Protein AF-A0AAN6RNM9-F1 (afdb_monomer)

pLDDT: mean 74.87, std 22.92, range [23.98, 98.69]

Secondary structure (DSSP, 8-state):
--TT--TTS----SBTT--EEEEESPPP-TTHHHHB-TTT--EEEEES-TTHHHHHHHHHHTT-----SEEEEE---TTSTTTTSHHHHHHHHHHT-----EEEEEEESS--HHHHHHHHGGGTTT--EEEEEEEEE---TT-TTS---EEE-TBTT--HHHHHHHHH-GGGSGGGG---SEEEE-B-HHHHHHHHGGGTT-S---EEEE------SSTT---SSBPPPTT----PPP----PPPP-----------------TT----------PPPPBPHHHHHHHHHHHSTTS-TT--EEEES--SSS--TT-EEEEBPPTTS-S-SBPPP--S-S--HHHHHTHHHHT-S--TTTTTTS--

Mean predicted aligned error: 12.42 Å

Sequence (365 aa):
RLFGLTAQSPQPIIFPAISTLSLTGVPLTAAMAHALGFNTLWSLRIRECPGWREFLTRVAEAGLPVRLKTFEICDRDGQDPDSGLGHTVIGDFLGAFEGLEELFISHHGPEHVLELWRRVAHHRATLKNFVYHRRAVSVKQGAFSSPLYPHDVPDLGVLSEDVCRMEEDPMKNPLATLDLNFMGLCCVPQRLKPILLPFASKTSLKVLHIRQSRSRLGAFNVPWALFARSGLRLASPQSGSGNPIEWAAEEADGLDSASNIADPNNADDPSPEKSEKPKLRPEFRQFAEWVFGPHGVHSLQLLVCGNYTNNDSLYQVVLERSTAGEGNGLFRDPIILFPQSKAVEAYRDLLGVCRVEGELAGYQR

Foldseek 3Di:
DPPPDDPPDLDAQQCQQAAEDADEQAADALSVLSNHQQVRHAYDAAACYHHVLSNLQSNLVVLHAHNYQYYHYFHDDPVPPPQACPLVSLLSSLQSYEQHAYYHDEGEDLYDVQSSLLSVLRHQVHHAADADWYWYFDDDPPCPDDPGWIFTDQQSNDDPVLLVVLVVPVVSRSCLSHLYQYYEYCHQLLSCCSNQQSLLPPQRHAEYENEGDDTPDDPPRQQSWFHDPPPPPPPDDDDDDDDDDDDDPPDDDDDDDPDDPDDPDDPDDPDPPPPPDTDTDPSNVVSVCCQLDNSHRVNYAKYWYYQLLDQDLVSIWIWGADDPPDDPDRTDDTPSDDCPDPVSVVCSVSSNGNRHPDPPVPPPD

Radius of gyration: 23.46 Å; Cα contacts (8 Å, |Δi|>4): 608; chains: 1; bounding box: 48×53×82 Å

Organism: NCBI:txid2831512

Nearest PDB structures (foldseek):
  4kxf-assembly4_F  TM=5.222E-01  e=3.236E-02  Mus musculus
  4kxf-assembly5_H  TM=5.075E-01  e=1.224E-01  Mus musculus

Solve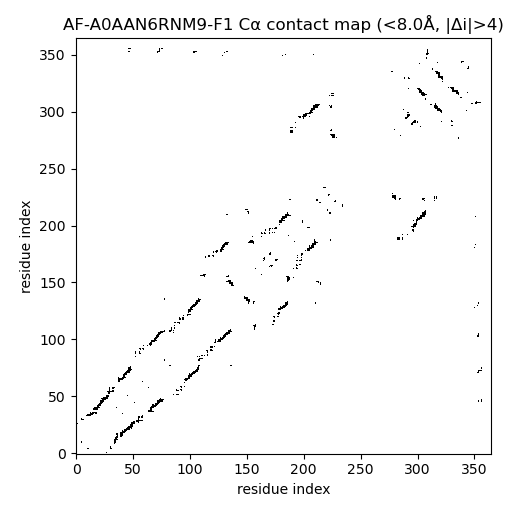nt-accessible surface area (backbone atoms only — not comparable to full-atom values): 21321 Å² total; per-residue (Å²): 120,79,93,76,74,61,93,86,59,92,58,69,55,74,38,65,80,42,36,72,49,78,46,66,66,46,78,43,43,47,64,55,40,54,33,46,29,42,68,45,22,30,30,43,32,43,29,48,32,52,46,48,60,56,19,42,45,43,43,42,73,62,72,60,62,52,48,38,31,32,42,36,40,28,56,77,67,70,79,48,92,70,36,76,50,56,60,56,41,52,26,50,39,48,61,62,48,60,60,32,30,34,41,36,42,23,38,44,62,89,52,67,44,64,61,38,36,46,30,57,38,71,24,31,91,45,31,28,35,42,33,48,37,40,31,40,66,65,79,62,86,90,54,97,79,64,84,69,59,63,40,71,30,52,57,52,57,61,52,70,71,56,46,53,48,15,60,79,36,36,78,71,34,44,63,42,70,42,56,31,36,34,41,33,36,26,43,41,52,87,68,42,58,44,78,46,49,44,43,33,86,36,75,44,41,30,35,41,32,36,40,40,76,84,62,84,81,71,99,80,75,70,61,74,52,38,54,80,64,94,80,71,76,70,80,73,79,79,89,75,95,71,84,84,81,87,74,87,73,81,75,82,83,84,76,84,85,76,84,77,80,79,72,95,80,76,94,70,80,91,70,79,77,79,78,76,76,82,49,66,29,69,59,32,47,53,38,51,53,42,40,55,31,97,84,15,29,72,36,40,44,36,44,35,36,31,47,53,62,51,94,57,67,80,74,40,42,40,35,40,52,44,61,98,92,59,75,100,46,60,43,47,77,67,55,70,72,64,87,76,45,70,69,52,56,78,41,42,72,73,55,27,52,76,63,72,93,59,88,63,69,81,78,73,127

Structure (mmCIF, N/CA/C/O backbone):
data_AF-A0AAN6RNM9-F1
#
_entry.id   AF-A0AAN6RNM9-F1
#
loop_
_atom_site.group_PDB
_atom_site.id
_atom_site.type_symbol
_atom_site.label_atom_id
_atom_site.label_alt_id
_atom_site.label_comp_id
_atom_site.label_asym_id
_atom_site.label_entity_id
_atom_site.label_seq_id
_atom_site.pdbx_PDB_ins_code
_atom_site.Cartn_x
_atom_site.Cartn_y
_atom_site.Cartn_z
_atom_site.occupancy
_atom_site.B_iso_or_equiv
_atom_site.auth_seq_id
_atom_site.auth_comp_id
_atom_site.auth_asym_id
_atom_site.auth_atom_id
_atom_site.pdbx_PDB_model_num
ATOM 1 N N . ARG A 1 1 ? -16.852 21.630 17.795 1.00 46.03 1 ARG A N 1
ATOM 2 C CA . ARG A 1 1 ? -16.808 20.372 18.580 1.00 46.03 1 ARG A CA 1
ATOM 3 C C . ARG A 1 1 ? -17.489 19.297 17.752 1.00 46.03 1 ARG A C 1
ATOM 5 O O . ARG A 1 1 ? -18.703 19.356 17.617 1.00 46.03 1 ARG A O 1
ATOM 12 N N . LEU A 1 2 ? -16.733 18.386 17.144 1.00 45.16 2 LEU A N 1
ATOM 13 C CA . LEU A 1 2 ? -17.331 17.232 16.473 1.00 45.16 2 LEU A CA 1
ATOM 14 C C . LEU A 1 2 ? -17.818 16.245 17.548 1.00 45.16 2 LEU A C 1
ATOM 16 O O . LEU A 1 2 ? -17.132 16.055 18.548 1.00 45.16 2 LEU A O 1
ATOM 20 N N . PHE A 1 3 ? -19.020 15.692 17.391 1.00 55.50 3 PHE A N 1
ATOM 21 C CA . PHE A 1 3 ? -19.664 14.749 18.329 1.00 55.50 3 PHE A CA 1
ATOM 22 C C . PHE A 1 3 ? -19.897 15.220 19.781 1.00 55.50 3 PHE A C 1
ATOM 24 O O . PHE A 1 3 ? -20.319 14.425 20.611 1.00 55.50 3 PHE A O 1
ATOM 31 N N . GLY A 1 4 ? -19.662 16.493 20.122 1.00 52.69 4 GLY A N 1
ATOM 32 C CA . GLY A 1 4 ? -19.967 17.027 21.462 1.00 52.69 4 GLY A CA 1
ATOM 33 C C . GLY A 1 4 ? -19.103 16.480 22.613 1.00 52.69 4 GLY A C 1
ATOM 34 O O . GLY A 1 4 ? -19.403 16.757 23.771 1.00 52.69 4 GLY A O 1
ATOM 35 N N . LEU A 1 5 ? -18.026 15.751 22.313 1.00 58.53 5 LEU A N 1
ATOM 36 C CA . LEU A 1 5 ? -17.156 15.100 23.297 1.00 58.53 5 LEU A CA 1
ATOM 37 C C . LEU A 1 5 ? -16.241 16.109 24.020 1.00 58.53 5 LEU A C 1
ATOM 39 O O . LEU A 1 5 ? -15.653 16.991 23.389 1.00 58.53 5 LEU A O 1
ATOM 43 N N . THR A 1 6 ? -16.100 15.975 25.342 1.00 55.00 6 THR A N 1
ATOM 44 C CA . THR A 1 6 ? -15.130 16.716 26.171 1.00 55.00 6 THR A CA 1
ATOM 45 C C . THR A 1 6 ? -14.185 15.744 26.877 1.00 55.00 6 THR A C 1
ATOM 47 O O . THR A 1 6 ? -14.547 14.604 27.153 1.00 55.00 6 THR A O 1
ATOM 50 N N . ALA A 1 7 ? -12.971 16.197 27.201 1.00 53.62 7 ALA A N 1
ATOM 51 C CA . ALA A 1 7 ? -11.918 15.382 27.819 1.00 53.62 7 ALA A CA 1
ATOM 52 C C . ALA A 1 7 ? -12.230 14.876 29.249 1.00 53.62 7 ALA A C 1
ATOM 54 O O . ALA A 1 7 ? -11.390 14.219 29.853 1.00 53.62 7 ALA A O 1
ATOM 55 N N . GLN A 1 8 ? -13.402 15.193 29.816 1.00 46.69 8 GLN A N 1
ATOM 56 C CA . GLN A 1 8 ? -13.688 15.047 31.252 1.00 46.69 8 GLN A CA 1
ATOM 57 C C . GLN A 1 8 ? -14.637 13.890 31.622 1.00 46.69 8 GLN A C 1
ATOM 59 O O . GLN A 1 8 ? -15.178 13.881 32.722 1.00 46.69 8 GLN A O 1
ATOM 64 N N . SER A 1 9 ? -14.844 12.888 30.763 1.00 45.53 9 SER A N 1
ATOM 65 C CA . SER A 1 9 ? -15.566 11.663 31.152 1.00 45.53 9 SER A CA 1
ATOM 66 C C . SER A 1 9 ? -15.288 10.513 30.174 1.00 45.53 9 SER A C 1
ATOM 68 O O . SER A 1 9 ? -15.254 10.772 28.967 1.00 45.53 9 SER A O 1
ATOM 70 N N . PRO A 1 10 ? -15.123 9.254 30.636 1.00 49.91 10 PRO A N 1
ATOM 71 C CA . PRO A 1 10 ? -15.241 8.084 29.773 1.00 49.91 10 PRO A CA 1
ATOM 72 C C . PRO A 1 10 ? -16.699 7.985 29.305 1.00 49.91 10 PRO A C 1
ATOM 74 O O . PRO A 1 10 ? -17.560 7.411 29.968 1.00 49.91 10 PRO A O 1
ATOM 77 N N . GLN A 1 11 ? -16.996 8.628 28.179 1.00 57.03 11 GLN A N 1
ATOM 78 C CA . GLN A 1 11 ? -18.304 8.541 27.543 1.00 57.03 11 GLN A CA 1
ATOM 79 C C . GLN A 1 11 ? -18.532 7.094 27.065 1.00 57.03 11 GLN A C 1
ATOM 81 O O . GLN A 1 11 ? -17.584 6.467 26.582 1.00 57.03 11 GLN A O 1
ATOM 86 N N . PRO A 1 12 ? -19.756 6.547 27.182 1.00 65.88 12 PRO A N 1
ATOM 87 C CA . PRO A 1 12 ? -20.084 5.246 26.605 1.00 65.88 12 PRO A CA 1
ATOM 88 C C . PRO A 1 12 ? -19.832 5.263 25.092 1.00 65.88 12 PRO A C 1
ATOM 90 O O . PRO A 1 12 ? -19.944 6.316 24.463 1.00 65.88 12 PRO A O 1
ATOM 93 N N . ILE A 1 13 ? -19.510 4.101 24.508 1.00 63.72 13 ILE A N 1
ATOM 94 C CA . ILE A 1 13 ? -19.358 3.948 23.053 1.00 63.72 13 ILE A CA 1
ATOM 95 C C . ILE A 1 13 ? -20.609 4.528 22.383 1.00 63.72 13 ILE A C 1
ATOM 97 O O . ILE A 1 13 ? -21.703 3.977 22.511 1.00 63.72 13 ILE A O 1
ATOM 101 N N . ILE A 1 14 ? -20.448 5.653 21.687 1.00 70.88 14 ILE A N 1
ATOM 102 C CA . ILE A 1 14 ? -21.567 6.408 21.109 1.00 70.88 14 ILE A CA 1
ATOM 103 C C . ILE A 1 14 ? -22.076 5.700 19.854 1.00 70.88 14 ILE A C 1
ATOM 105 O O . ILE A 1 14 ? -23.271 5.699 19.567 1.00 70.88 14 ILE A O 1
ATOM 109 N N . PHE A 1 15 ? -21.167 5.053 19.125 1.00 74.69 15 PHE A N 1
ATOM 110 C CA . PHE A 1 15 ? -21.468 4.374 17.871 1.00 74.69 15 PHE A CA 1
ATOM 111 C C . PHE A 1 15 ? -21.088 2.888 17.953 1.00 74.69 15 PHE A C 1
ATOM 113 O O . PHE A 1 15 ? -20.104 2.471 17.345 1.00 74.69 15 PHE A O 1
ATOM 120 N N . PRO A 1 16 ? -21.843 2.062 18.700 1.00 72.62 16 PRO A N 1
ATOM 121 C CA . PRO A 1 16 ? -21.463 0.675 18.981 1.00 72.62 16 PRO A CA 1
ATOM 122 C C . PRO A 1 16 ? -21.642 -0.272 17.791 1.00 72.62 16 PRO A C 1
ATOM 124 O O . PRO A 1 16 ? -21.131 -1.381 17.822 1.00 72.62 16 PRO A O 1
ATOM 127 N N . ALA A 1 17 ? -22.382 0.141 16.760 1.00 82.69 17 ALA A N 1
ATOM 128 C CA . ALA A 1 17 ? -22.617 -0.649 15.552 1.00 82.69 17 ALA A CA 1
ATOM 129 C C . ALA A 1 17 ? -21.828 -0.129 14.340 1.00 82.69 17 ALA A C 1
ATOM 131 O O . ALA A 1 17 ? -22.013 -0.628 13.228 1.00 82.69 17 ALA A O 1
ATOM 132 N N . ILE A 1 18 ? -20.979 0.895 14.521 1.00 87.31 18 ILE A N 1
ATOM 133 C CA . ILE A 1 18 ? -20.212 1.433 13.402 1.00 87.31 18 ILE A CA 1
ATOM 134 C C . ILE A 1 18 ? -19.201 0.393 12.935 1.00 87.31 18 ILE A C 1
ATOM 136 O O . ILE A 1 18 ? -18.453 -0.190 13.722 1.00 87.31 18 ILE A O 1
ATOM 140 N N . SER A 1 19 ? -19.231 0.147 11.635 1.00 92.31 19 SER A N 1
ATOM 141 C CA . SER A 1 19 ? -18.458 -0.902 10.990 1.00 92.31 19 SER A CA 1
ATOM 142 C C . SER A 1 19 ? -17.453 -0.279 10.010 1.00 92.31 19 SER A C 1
ATOM 144 O O . SER A 1 19 ? -16.284 -0.659 9.976 1.00 92.31 19 SER A O 1
ATOM 146 N N . THR A 1 20 ? -17.854 0.784 9.315 1.00 94.81 20 THR A N 1
ATOM 147 C CA . THR A 1 20 ? -16.998 1.573 8.426 1.00 94.81 20 THR A CA 1
ATOM 148 C C . THR A 1 20 ? -16.996 3.032 8.858 1.00 94.81 20 THR A C 1
ATOM 150 O O . THR A 1 20 ? -18.055 3.632 9.034 1.00 94.81 20 THR A O 1
ATOM 153 N N . LEU A 1 21 ? -15.808 3.618 8.975 1.00 94.50 21 LEU A N 1
ATOM 154 C CA . LEU A 1 21 ? -15.617 5.033 9.262 1.00 94.50 21 LEU A CA 1
ATOM 155 C C . LEU A 1 21 ? -14.609 5.622 8.275 1.00 94.50 21 LEU A C 1
ATOM 157 O O . LEU A 1 21 ? -13.484 5.141 8.162 1.00 94.50 21 LEU A O 1
ATOM 161 N N . SER A 1 22 ? -15.019 6.670 7.564 1.00 94.50 22 SER A N 1
ATOM 162 C CA . SER A 1 22 ? -14.162 7.429 6.655 1.00 94.50 22 SER A CA 1
ATOM 163 C C . SER A 1 22 ? -14.245 8.900 7.023 1.00 94.50 22 SER A C 1
ATOM 165 O O . SER A 1 22 ? -15.320 9.490 6.964 1.00 94.50 22 SER A O 1
ATOM 167 N N . LEU A 1 23 ? -13.112 9.480 7.399 1.00 93.00 23 LEU A N 1
ATOM 168 C CA . LEU A 1 23 ? -12.992 10.864 7.834 1.00 93.00 23 LEU A CA 1
ATOM 169 C C . LEU A 1 23 ? -12.038 11.608 6.905 1.00 93.00 23 LEU A C 1
ATOM 171 O O . LEU A 1 23 ? -10.996 11.079 6.513 1.00 93.00 23 LEU A O 1
ATOM 175 N N . THR A 1 24 ? -12.408 12.828 6.524 1.00 91.44 24 THR A N 1
ATOM 176 C CA . THR A 1 24 ? -11.593 13.683 5.655 1.00 91.44 24 THR A CA 1
ATOM 177 C C . THR A 1 24 ? -11.638 15.119 6.155 1.00 91.44 24 THR A C 1
ATOM 179 O O . THR A 1 24 ? -12.727 15.658 6.335 1.00 91.44 24 THR A O 1
ATOM 182 N N . GLY A 1 25 ? -10.480 15.717 6.456 1.00 88.06 25 GLY A N 1
ATOM 183 C CA . GLY A 1 25 ? -10.405 17.094 6.970 1.00 88.06 25 GLY A CA 1
ATOM 184 C C . GLY A 1 25 ? -10.958 17.284 8.389 1.00 88.06 25 GLY A C 1
ATOM 185 O O . GLY A 1 25 ? -11.181 18.412 8.825 1.00 88.06 25 GLY A O 1
ATOM 186 N N . VAL A 1 26 ? -11.242 16.196 9.110 1.00 89.31 26 VAL A N 1
ATOM 187 C CA . VAL A 1 26 ? -11.922 16.236 10.408 1.00 89.31 26 VAL A CA 1
ATOM 188 C C . VAL A 1 26 ? -10.895 16.293 11.540 1.00 89.31 26 VAL A C 1
ATOM 190 O O . VAL A 1 26 ? -10.099 15.365 11.656 1.00 89.31 26 VAL A O 1
ATOM 193 N N . PRO A 1 27 ? -10.928 17.304 12.428 1.00 88.88 27 PRO A N 1
ATOM 194 C CA . PRO A 1 27 ? -10.075 17.312 13.610 1.00 88.88 27 PRO A CA 1
ATOM 195 C C . PRO A 1 27 ? -10.409 16.157 14.552 1.00 88.88 27 PRO A C 1
ATOM 197 O O . PRO A 1 27 ? -11.530 16.053 15.062 1.00 88.88 27 PRO A O 1
ATOM 200 N N . LEU A 1 28 ? -9.419 15.303 14.779 1.00 89.62 28 LEU A N 1
ATOM 201 C CA . LEU A 1 28 ? -9.462 14.176 15.692 1.00 89.62 28 LEU A CA 1
ATOM 202 C C . LEU A 1 28 ? -8.920 14.580 17.062 1.00 89.62 28 LEU A C 1
ATOM 204 O O . LEU A 1 28 ? -8.114 15.495 17.205 1.00 89.62 28 LEU A O 1
ATOM 208 N N . THR A 1 29 ? -9.397 13.896 18.096 1.00 87.81 29 THR A N 1
ATOM 209 C CA . THR A 1 29 ? -8.905 14.064 19.466 1.00 87.81 29 THR A CA 1
ATOM 210 C C . THR A 1 29 ? -8.806 12.702 20.135 1.00 87.81 29 THR A C 1
ATOM 212 O O . THR A 1 29 ? -9.575 11.796 19.809 1.00 87.81 29 THR A O 1
ATOM 215 N N . ALA A 1 30 ? -7.937 12.569 21.136 1.00 86.25 30 ALA A N 1
ATOM 216 C CA . ALA A 1 30 ? -7.814 11.342 21.925 1.00 86.25 30 ALA A CA 1
ATOM 217 C C . ALA A 1 30 ? -9.153 10.885 22.549 1.00 86.25 30 ALA A C 1
ATOM 219 O O . ALA A 1 30 ? -9.408 9.690 22.671 1.00 86.25 30 ALA A O 1
ATOM 220 N N . ALA A 1 31 ? -10.053 11.815 22.896 1.00 82.62 31 ALA A N 1
ATOM 221 C CA . ALA A 1 31 ? -11.369 11.486 23.454 1.00 82.62 31 ALA A CA 1
ATOM 222 C C . ALA A 1 31 ? -12.262 10.706 22.469 1.00 82.62 31 ALA A C 1
ATOM 224 O O . ALA A 1 31 ? -13.076 9.886 22.891 1.00 82.62 31 ALA A O 1
ATOM 225 N N . MET A 1 32 ? -12.092 10.916 21.158 1.00 85.69 32 MET A N 1
ATOM 226 C CA . MET A 1 32 ? -12.859 10.206 20.129 1.00 85.69 32 MET A CA 1
ATOM 227 C C . MET A 1 32 ? -12.509 8.716 20.054 1.00 85.69 32 MET A C 1
ATOM 229 O O . MET A 1 32 ? -13.343 7.939 19.598 1.00 85.69 32 MET A O 1
ATOM 233 N N . ALA A 1 33 ? -11.332 8.302 20.540 1.00 83.88 33 ALA A N 1
ATOM 234 C CA . ALA A 1 33 ? -10.924 6.896 20.570 1.00 83.88 33 ALA A CA 1
ATOM 235 C C . ALA A 1 33 ? -11.908 6.017 21.365 1.00 83.88 33 ALA A C 1
ATOM 237 O O . ALA A 1 33 ? -12.202 4.901 20.953 1.00 83.88 33 ALA A O 1
ATOM 238 N N . HIS A 1 34 ? -12.470 6.544 22.461 1.00 78.75 34 HIS A N 1
ATOM 239 C CA . HIS A 1 34 ? -13.420 5.820 23.324 1.00 78.75 34 HIS A CA 1
ATOM 240 C C . HIS A 1 34 ? -14.862 5.863 22.820 1.00 78.75 34 HIS A C 1
ATOM 242 O O . HIS A 1 34 ? -15.684 5.037 23.205 1.00 78.75 34 HIS A O 1
ATOM 248 N N . ALA A 1 35 ? -15.183 6.820 21.949 1.00 79.12 35 ALA A N 1
ATOM 249 C CA . ALA A 1 35 ? -16.524 6.953 21.389 1.00 79.12 35 ALA A CA 1
ATOM 250 C C . ALA A 1 35 ? -16.808 5.927 20.276 1.00 79.12 35 ALA A C 1
ATOM 252 O O . ALA A 1 35 ? -17.972 5.714 19.923 1.00 79.12 35 ALA A O 1
ATOM 253 N N . LEU A 1 36 ? -15.759 5.310 19.724 1.00 82.62 36 LEU A N 1
ATOM 254 C CA . LEU A 1 36 ? -15.824 4.375 18.605 1.00 82.62 36 LEU A CA 1
ATOM 255 C C . LEU A 1 36 ? -15.641 2.930 19.080 1.00 82.62 36 LEU A C 1
ATOM 257 O O . LEU A 1 36 ? -14.710 2.613 19.818 1.00 82.62 36 LEU A O 1
ATOM 261 N N . GLY A 1 37 ? -16.506 2.031 18.610 1.00 83.44 37 GLY A N 1
ATOM 262 C CA . GLY A 1 37 ? -16.368 0.596 18.853 1.00 83.44 37 GLY A CA 1
ATOM 263 C C . GLY A 1 37 ? -15.323 -0.039 17.935 1.00 83.44 37 GLY A C 1
ATOM 264 O O . GLY A 1 37 ? -15.661 -0.522 16.859 1.00 83.44 37 GLY A O 1
ATOM 265 N N . PHE A 1 38 ? -14.052 -0.090 18.345 1.00 87.81 38 PHE A N 1
ATOM 266 C CA . PHE A 1 38 ? -12.988 -0.767 17.573 1.00 87.81 38 PHE A CA 1
ATOM 267 C C . PHE A 1 38 ? -13.168 -2.291 17.461 1.00 87.81 38 PHE A C 1
ATOM 269 O O . PHE A 1 38 ? -12.583 -2.933 16.589 1.00 87.81 38 PHE A O 1
ATOM 276 N N . ASN A 1 39 ? -14.037 -2.855 18.298 1.00 87.75 39 ASN A N 1
ATOM 277 C CA . ASN A 1 39 ? -14.462 -4.247 18.247 1.00 87.75 39 ASN A CA 1
ATOM 278 C C . ASN A 1 39 ? -15.494 -4.528 17.139 1.00 87.75 39 ASN A C 1
ATOM 280 O O . ASN A 1 39 ? -15.688 -5.691 16.785 1.00 87.75 39 ASN A O 1
ATOM 284 N N . THR A 1 40 ? -16.165 -3.503 16.608 1.00 89.94 40 THR A N 1
ATOM 285 C CA . THR A 1 40 ? -17.122 -3.618 15.491 1.00 89.94 40 THR A CA 1
ATOM 286 C C . THR A 1 40 ? -16.626 -2.951 14.215 1.00 89.94 40 THR A C 1
ATOM 288 O O . THR A 1 40 ? -17.058 -3.320 13.122 1.00 89.94 40 THR A O 1
ATOM 291 N N . LEU A 1 41 ? -15.708 -1.993 14.343 1.00 93.56 41 LEU A N 1
ATOM 292 C CA . LEU A 1 41 ? -15.108 -1.280 13.228 1.00 93.56 41 LEU A CA 1
ATOM 293 C C . LEU A 1 41 ? -14.169 -2.210 12.443 1.00 93.56 41 LEU A C 1
ATOM 295 O O . LEU A 1 41 ? -13.151 -2.664 12.960 1.00 93.56 41 LEU A O 1
ATOM 299 N N . TRP A 1 42 ? -14.507 -2.470 11.180 1.00 95.62 42 TRP A N 1
ATOM 300 C CA . TRP A 1 42 ? -13.707 -3.269 10.246 1.00 95.62 42 TRP A CA 1
ATOM 301 C C . TRP A 1 42 ? -12.985 -2.405 9.206 1.00 95.62 42 TRP A C 1
ATOM 303 O O . TRP A 1 42 ? -11.997 -2.854 8.637 1.00 95.62 42 TRP A O 1
ATOM 313 N N . SER A 1 43 ? -13.420 -1.165 8.968 1.00 97.38 43 SER A N 1
ATOM 314 C CA . SER A 1 43 ? -12.741 -0.248 8.047 1.00 97.38 43 SER A CA 1
ATOM 315 C C . SER A 1 43 ? -12.601 1.139 8.660 1.00 97.38 43 SER A C 1
ATOM 317 O O . SER A 1 43 ? -13.604 1.782 8.970 1.00 97.38 43 SER A O 1
ATOM 319 N N . LEU A 1 44 ? -11.367 1.634 8.742 1.00 96.56 44 LEU A N 1
ATOM 320 C CA . LEU A 1 44 ? -11.038 2.979 9.205 1.00 96.56 44 LEU A CA 1
ATOM 321 C C . LEU A 1 44 ? -10.211 3.707 8.148 1.00 96.56 44 LEU A C 1
ATOM 323 O O . LEU A 1 44 ? -9.146 3.241 7.755 1.00 96.56 44 LEU A O 1
ATOM 327 N N . ARG A 1 45 ? -10.690 4.867 7.703 1.00 95.88 45 ARG A N 1
ATOM 328 C CA . ARG A 1 45 ? -9.980 5.730 6.759 1.00 95.88 45 ARG A CA 1
ATOM 329 C C . ARG A 1 45 ? -9.860 7.129 7.339 1.00 95.88 45 ARG A C 1
ATOM 331 O O . ARG A 1 45 ? -10.873 7.749 7.661 1.00 95.88 45 ARG A O 1
ATOM 338 N N . ILE A 1 46 ? -8.633 7.609 7.474 1.00 94.12 46 ILE A N 1
ATOM 339 C CA . ILE A 1 46 ? -8.298 8.912 8.043 1.00 94.12 46 ILE A CA 1
ATOM 340 C C . ILE A 1 46 ? -7.527 9.690 6.982 1.00 94.12 46 ILE A C 1
ATOM 342 O O . ILE A 1 46 ? -6.390 9.354 6.668 1.00 94.12 46 ILE A O 1
ATOM 346 N N . ARG A 1 47 ? -8.136 10.730 6.414 1.00 91.62 47 ARG A N 1
ATOM 347 C CA . ARG A 1 47 ? -7.499 11.554 5.380 1.00 91.62 47 ARG A CA 1
ATOM 348 C C . ARG A 1 47 ? -7.427 12.996 5.831 1.00 91.62 47 ARG A C 1
ATOM 350 O O . ARG A 1 47 ? -8.449 13.577 6.174 1.00 91.62 47 ARG A O 1
ATOM 357 N N . GLU A 1 48 ? -6.241 13.584 5.836 1.00 86.38 48 GLU A N 1
ATOM 358 C CA . GLU A 1 48 ? -6.059 15.017 6.100 1.00 86.38 48 GLU A CA 1
ATOM 359 C C . GLU A 1 48 ? -6.711 15.457 7.427 1.00 86.38 48 GLU A C 1
ATOM 361 O O . GLU A 1 48 ? -7.273 16.541 7.543 1.00 86.38 48 GLU A O 1
ATOM 366 N N . CYS A 1 49 ? -6.734 14.566 8.420 1.00 89.00 49 CYS A N 1
ATOM 367 C CA . CYS A 1 49 ? -7.391 14.803 9.700 1.00 89.00 49 CYS A CA 1
ATOM 368 C C . CYS A 1 49 ? -6.347 15.267 10.722 1.00 89.00 49 CYS A C 1
ATOM 370 O O . CYS A 1 49 ? -5.507 14.455 11.111 1.00 89.00 49 CYS A O 1
ATOM 372 N N . PRO A 1 50 ? -6.371 16.527 11.189 1.00 87.31 50 PRO A N 1
ATOM 373 C CA . PRO A 1 50 ? -5.438 16.973 12.219 1.00 87.31 50 PRO A CA 1
ATOM 374 C C . PRO A 1 50 ? -5.716 16.255 13.546 1.00 87.31 50 PRO A C 1
ATOM 376 O O . PRO A 1 50 ? -6.859 15.896 13.829 1.00 87.31 50 PRO A O 1
ATOM 379 N N . GLY A 1 51 ? -4.682 16.035 14.361 1.00 88.06 51 GLY A N 1
ATOM 380 C CA . GLY A 1 51 ? -4.800 15.300 15.630 1.00 88.06 51 GLY A CA 1
ATOM 381 C C . GLY A 1 51 ? -4.927 13.776 15.478 1.00 88.06 51 GLY A C 1
ATOM 382 O O . GLY A 1 51 ? -5.350 13.078 16.404 1.00 88.06 51 GLY A O 1
ATOM 383 N N . TRP A 1 52 ? -4.627 13.237 14.287 1.00 90.94 52 TRP A N 1
ATOM 384 C CA . TRP A 1 52 ? -4.691 11.797 14.032 1.00 90.94 52 TRP A CA 1
ATOM 385 C C . TRP A 1 52 ? -3.686 11.008 14.876 1.00 90.94 52 TRP A C 1
ATOM 387 O O . TRP A 1 52 ? -3.985 9.873 15.247 1.00 90.94 52 TRP A O 1
ATOM 397 N N . ARG A 1 53 ? -2.525 11.596 15.198 1.00 89.62 53 ARG A N 1
ATOM 398 C CA . ARG A 1 53 ? -1.465 10.924 15.960 1.00 89.62 53 ARG A CA 1
ATOM 399 C C . ARG A 1 53 ? -1.942 10.609 17.367 1.00 89.62 53 ARG A C 1
ATOM 401 O O . ARG A 1 53 ? -2.002 9.448 17.747 1.00 89.62 53 ARG A O 1
ATOM 408 N N . GLU A 1 54 ? -2.396 11.622 18.098 1.00 89.94 54 GLU A N 1
ATOM 409 C CA . GLU A 1 54 ? -2.911 11.479 19.459 1.00 89.94 54 GLU A CA 1
ATOM 410 C C . GLU A 1 54 ? -4.126 10.552 19.509 1.00 89.94 54 GLU A C 1
ATOM 412 O O . GLU A 1 54 ? -4.303 9.796 20.465 1.00 89.94 54 GLU A O 1
ATOM 417 N N . PHE A 1 55 ? -4.965 10.587 18.471 1.00 91.94 55 PHE A N 1
ATOM 418 C CA . PHE A 1 55 ? -6.075 9.656 18.328 1.00 91.94 55 PHE A CA 1
ATOM 419 C C . PHE A 1 55 ? -5.593 8.202 18.206 1.00 91.94 55 PHE A C 1
ATOM 421 O O . PHE A 1 55 ? -6.037 7.367 18.993 1.00 91.94 55 PHE A O 1
ATOM 428 N N . LEU A 1 56 ? -4.680 7.889 17.277 1.00 93.62 56 LEU A N 1
ATOM 429 C CA . LEU A 1 56 ? -4.183 6.521 17.082 1.00 93.62 56 LEU A CA 1
ATOM 430 C C . LEU A 1 56 ? -3.371 6.016 18.275 1.00 93.62 56 LEU A C 1
ATOM 432 O O . LEU A 1 56 ? -3.597 4.886 18.708 1.00 93.62 56 LEU A O 1
ATOM 436 N N . THR A 1 57 ? -2.507 6.856 18.853 1.00 93.56 57 THR A N 1
ATOM 437 C CA . THR A 1 57 ? -1.782 6.540 20.092 1.00 93.56 57 THR A CA 1
ATOM 438 C C . THR A 1 57 ? -2.765 6.137 21.182 1.00 93.56 57 THR A C 1
ATOM 440 O O . THR A 1 57 ? -2.630 5.074 21.785 1.00 93.56 57 THR A O 1
ATOM 443 N N . ARG A 1 58 ? -3.835 6.921 21.378 1.00 93.00 58 ARG A N 1
ATOM 444 C CA . ARG A 1 58 ? -4.813 6.624 22.425 1.00 93.00 58 ARG A CA 1
ATOM 445 C C . ARG A 1 58 ? -5.562 5.316 22.191 1.00 93.00 58 ARG A C 1
ATOM 447 O O . ARG A 1 58 ? -5.914 4.665 23.176 1.00 93.00 58 ARG A O 1
ATOM 454 N N . VAL A 1 59 ? -5.830 4.953 20.934 1.00 91.44 59 VAL A N 1
ATOM 455 C CA . VAL A 1 59 ? -6.456 3.670 20.573 1.00 91.44 59 VAL A CA 1
ATOM 456 C C . VAL A 1 59 ? -5.511 2.510 20.874 1.00 91.44 59 VAL A C 1
ATOM 458 O O . VAL A 1 59 ? -5.936 1.551 21.515 1.00 91.44 59 VAL A O 1
ATOM 461 N N . ALA A 1 60 ? -4.242 2.615 20.468 1.00 92.31 60 ALA A N 1
ATOM 462 C CA . ALA A 1 60 ? -3.228 1.596 20.732 1.00 92.31 60 ALA A CA 1
ATOM 463 C C . ALA A 1 60 ? -3.041 1.363 22.244 1.00 92.31 60 ALA A C 1
ATOM 465 O O . ALA A 1 60 ? -3.060 0.226 22.711 1.00 92.31 60 ALA A O 1
ATOM 466 N N . GLU A 1 61 ? -2.969 2.438 23.032 1.00 91.19 61 GLU A N 1
ATOM 467 C CA . GLU A 1 61 ? -2.830 2.384 24.495 1.00 91.19 61 GLU A CA 1
ATOM 468 C C . GLU A 1 61 ? -4.091 1.908 25.226 1.00 91.19 61 GLU A C 1
ATOM 470 O O . GLU A 1 61 ? -4.019 1.459 26.369 1.00 91.19 61 GLU A O 1
ATOM 475 N N . ALA A 1 62 ? -5.273 2.029 24.613 1.00 86.12 62 ALA A N 1
ATOM 476 C CA . ALA A 1 62 ? -6.521 1.639 25.262 1.00 86.12 62 ALA A CA 1
ATOM 477 C C . ALA A 1 62 ? -6.652 0.117 25.442 1.00 86.12 62 ALA A C 1
ATOM 479 O O . ALA A 1 62 ? -7.510 -0.314 26.212 1.00 86.12 62 ALA A O 1
ATOM 480 N N . GLY A 1 63 ? -5.845 -0.687 24.734 1.00 79.69 63 GLY A N 1
ATOM 481 C CA . GLY A 1 63 ? -5.898 -2.151 24.801 1.00 79.69 63 GLY A CA 1
ATOM 482 C C . GLY A 1 63 ? -7.250 -2.731 24.369 1.00 79.69 63 GLY A C 1
ATOM 483 O O . GLY A 1 63 ? -7.621 -3.831 24.779 1.00 79.69 63 GLY A O 1
ATOM 484 N N . LEU A 1 64 ? -8.023 -1.973 23.585 1.00 81.50 64 LEU A N 1
ATOM 485 C CA . LEU A 1 64 ? -9.333 -2.395 23.102 1.00 81.50 64 LEU A CA 1
ATOM 486 C C . LEU A 1 64 ? -9.162 -3.469 22.017 1.00 81.50 64 LEU A C 1
ATOM 488 O O . LEU A 1 64 ? -8.254 -3.351 21.195 1.00 81.50 64 LEU A O 1
ATOM 492 N N . PRO A 1 65 ? -10.041 -4.485 21.938 1.00 86.94 65 PRO A N 1
ATOM 493 C CA . PRO A 1 65 ? -10.014 -5.435 20.833 1.00 86.94 65 PRO A CA 1
ATOM 494 C C . PRO A 1 65 ? -10.273 -4.716 19.504 1.00 86.94 65 PRO A C 1
ATOM 496 O O . PRO A 1 65 ? -11.389 -4.256 19.260 1.00 86.94 65 PRO A O 1
ATOM 499 N N . VAL A 1 66 ? -9.261 -4.633 18.642 1.00 92.38 66 VAL A N 1
ATOM 500 C CA . VAL A 1 66 ? -9.372 -4.042 17.302 1.00 92.38 66 VAL A CA 1
ATOM 501 C C . VAL A 1 66 ? -9.674 -5.145 16.286 1.00 92.38 66 VAL A C 1
ATOM 503 O O . VAL A 1 66 ? -8.975 -6.154 16.238 1.00 92.38 66 VAL A O 1
ATOM 506 N N . ARG A 1 67 ? -10.720 -4.967 15.468 1.00 93.31 67 ARG A N 1
ATOM 507 C CA . ARG A 1 67 ? -11.120 -5.913 14.401 1.00 93.31 67 ARG A CA 1
ATOM 508 C C . ARG A 1 67 ? -10.986 -5.343 12.986 1.00 93.31 67 ARG A C 1
ATOM 510 O O . ARG A 1 67 ? -11.664 -5.794 12.062 1.00 93.31 67 ARG A O 1
ATOM 517 N N . LEU A 1 68 ? -10.118 -4.350 12.816 1.00 96.69 68 LEU A N 1
ATOM 518 C CA . LEU A 1 68 ? -9.909 -3.692 11.532 1.00 96.69 68 LEU A CA 1
ATOM 519 C C . LEU A 1 68 ? -9.371 -4.663 10.475 1.00 96.69 68 LEU A C 1
ATOM 521 O O . LEU A 1 68 ? -8.400 -5.383 10.689 1.00 96.69 68 LEU A O 1
ATOM 525 N N . LYS A 1 69 ? -10.013 -4.626 9.310 1.00 98.12 69 LYS A N 1
ATOM 526 C CA . LYS A 1 69 ? -9.636 -5.305 8.069 1.00 98.12 69 LYS A CA 1
ATOM 527 C C . LYS A 1 69 ? -9.038 -4.339 7.059 1.00 98.12 69 LYS A C 1
ATOM 529 O O . LYS A 1 69 ? -8.088 -4.707 6.379 1.00 98.12 69 LYS A O 1
ATOM 534 N N . THR A 1 70 ? -9.526 -3.102 7.030 1.00 98.44 70 THR A N 1
ATOM 535 C CA . THR A 1 70 ? -9.015 -2.042 6.159 1.00 98.44 70 THR A CA 1
ATOM 536 C C . THR A 1 70 ? -8.585 -0.843 6.992 1.00 98.44 70 THR A C 1
ATOM 538 O O . THR A 1 70 ? -9.367 -0.316 7.790 1.00 98.44 70 THR A O 1
ATOM 541 N N . PHE A 1 71 ? -7.357 -0.383 6.774 1.00 98.06 71 PHE A N 1
ATOM 542 C CA . PHE A 1 71 ? -6.851 0.855 7.349 1.00 98.06 71 PHE A CA 1
ATOM 543 C C . PHE A 1 71 ? -6.224 1.744 6.271 1.00 98.06 71 PHE A C 1
ATOM 545 O O . PHE A 1 71 ? -5.322 1.325 5.548 1.00 98.06 71 PHE A O 1
ATOM 552 N N . GLU A 1 72 ? -6.708 2.981 6.166 1.00 97.19 72 GLU A N 1
ATOM 553 C CA . GLU A 1 72 ? -6.133 4.022 5.312 1.00 97.19 72 GLU A CA 1
ATOM 554 C C . GLU A 1 72 ? -5.750 5.231 6.156 1.00 97.19 72 GLU A C 1
ATOM 556 O O . GLU A 1 72 ? -6.570 5.741 6.924 1.00 97.19 72 GLU A O 1
ATOM 561 N N . ILE A 1 73 ? -4.534 5.726 5.951 1.00 93.81 73 ILE A N 1
ATOM 562 C CA . ILE A 1 73 ? -4.084 6.998 6.496 1.00 93.81 73 ILE A CA 1
ATOM 563 C C . ILE A 1 73 ? -3.430 7.849 5.412 1.00 93.81 73 ILE A C 1
ATOM 565 O O . ILE A 1 73 ? -2.563 7.388 4.669 1.00 93.81 73 ILE A O 1
ATOM 569 N N . CYS A 1 74 ? -3.867 9.101 5.305 1.00 90.06 74 CYS A N 1
ATOM 570 C CA . CYS A 1 74 ? -3.295 10.094 4.404 1.00 90.06 74 CYS A CA 1
ATOM 571 C C . CYS A 1 74 ? -2.984 11.360 5.188 1.00 90.06 74 CYS A C 1
ATOM 573 O O . CYS A 1 74 ? -3.903 12.081 5.575 1.00 90.06 74 CYS A O 1
ATOM 575 N N . ASP A 1 75 ? -1.704 11.629 5.402 1.00 84.00 75 ASP A N 1
ATOM 576 C CA . ASP A 1 75 ? -1.228 12.863 6.012 1.00 84.00 75 ASP A CA 1
ATOM 577 C C . ASP A 1 75 ? -0.808 13.853 4.916 1.00 84.00 75 ASP A C 1
ATOM 579 O O . ASP A 1 75 ? -0.032 13.500 4.024 1.00 84.00 75 ASP A O 1
ATOM 583 N N . ARG A 1 76 ? -1.362 15.070 4.957 1.00 68.50 76 ARG A N 1
ATOM 584 C CA . ARG A 1 76 ? -1.136 16.144 3.972 1.00 68.50 76 ARG A CA 1
ATOM 585 C C . ARG A 1 76 ? -0.192 17.226 4.492 1.00 68.50 76 ARG A C 1
ATOM 587 O O . ARG A 1 76 ? 0.382 17.956 3.685 1.00 68.50 76 ARG A O 1
ATOM 594 N N . ASP A 1 77 ? 0.006 17.311 5.806 1.00 56.56 77 ASP A N 1
ATOM 595 C CA . ASP A 1 77 ? 0.667 18.456 6.420 1.00 56.56 77 ASP A CA 1
ATOM 596 C C . ASP A 1 77 ? 1.981 18.048 7.087 1.00 56.56 77 ASP A C 1
ATOM 598 O O . ASP A 1 77 ? 2.086 17.863 8.294 1.00 56.56 77 ASP A O 1
ATOM 602 N N . GLY A 1 78 ? 3.051 18.060 6.289 1.00 51.59 78 GLY A N 1
ATOM 603 C CA . GLY A 1 78 ? 4.425 18.162 6.798 1.00 51.59 78 GLY A CA 1
ATOM 604 C C . GLY A 1 78 ? 4.747 19.526 7.438 1.00 51.59 78 GLY A C 1
ATOM 605 O O . GLY A 1 78 ? 5.919 19.859 7.582 1.00 51.59 78 GLY A O 1
ATOM 606 N N . GLN A 1 79 ? 3.733 20.347 7.749 1.00 48.97 79 GLN A N 1
ATOM 607 C CA . GLN A 1 79 ? 3.889 21.619 8.464 1.00 48.97 79 GLN A CA 1
ATOM 608 C C . GLN A 1 79 ? 3.956 21.446 9.981 1.00 48.97 79 GLN A C 1
ATOM 610 O O . GLN A 1 79 ? 4.294 22.401 10.679 1.00 48.97 79 GLN A O 1
ATOM 615 N N . ASP A 1 80 ? 3.653 20.253 10.495 1.00 55.28 80 ASP A N 1
ATOM 616 C CA . ASP A 1 80 ? 3.881 19.963 11.901 1.00 55.28 80 ASP A CA 1
ATOM 617 C C . ASP A 1 80 ? 5.396 19.812 12.161 1.00 55.28 80 ASP A C 1
ATOM 619 O O . ASP A 1 80 ? 6.034 18.934 11.562 1.00 55.28 80 ASP A O 1
ATOM 623 N N . PRO A 1 81 ? 6.003 20.650 13.024 1.00 48.72 81 PRO A N 1
ATOM 624 C CA . PRO A 1 81 ? 7.408 20.517 13.400 1.00 48.72 81 PRO A CA 1
ATOM 625 C C . PRO A 1 81 ? 7.748 19.150 14.016 1.00 48.72 81 PRO A C 1
ATOM 627 O O . PRO A 1 81 ? 8.916 18.772 13.985 1.00 48.72 81 PRO A O 1
ATOM 630 N N . ASP A 1 82 ? 6.756 18.389 14.498 1.00 53.78 82 ASP A N 1
ATOM 631 C CA . ASP A 1 82 ? 6.923 17.033 15.048 1.00 53.78 82 ASP A CA 1
ATOM 632 C C . ASP A 1 82 ? 6.692 15.909 14.007 1.00 53.78 82 ASP A C 1
ATOM 634 O O . ASP A 1 82 ? 6.445 14.746 14.335 1.00 53.78 82 ASP A O 1
ATOM 638 N N . SER A 1 83 ? 6.775 16.249 12.714 1.00 56.75 83 SER A N 1
ATOM 639 C CA . SER A 1 83 ? 6.540 15.360 11.557 1.00 56.75 83 SER A CA 1
ATOM 640 C C . SER A 1 83 ? 7.390 14.081 11.486 1.00 56.75 83 SER A C 1
ATOM 642 O O . SER A 1 83 ? 7.137 13.258 10.614 1.00 56.75 83 SER A O 1
ATOM 644 N N . GLY A 1 84 ? 8.362 13.876 12.381 1.00 61.12 84 GLY A N 1
ATOM 645 C CA . GLY A 1 84 ? 9.208 12.675 12.421 1.00 61.12 84 GLY A CA 1
ATOM 646 C C . GLY A 1 84 ? 8.657 11.493 13.233 1.00 61.12 84 GLY A C 1
ATOM 647 O O . GLY A 1 84 ? 9.292 10.440 13.265 1.00 61.12 84 GLY A O 1
ATOM 648 N N . LEU A 1 85 ? 7.523 11.659 13.927 1.00 69.25 85 LEU A N 1
ATOM 649 C CA . LEU A 1 85 ? 6.899 10.600 14.742 1.00 69.25 85 LEU A CA 1
ATOM 650 C C . LEU A 1 85 ? 5.699 9.929 14.056 1.00 69.25 85 LEU A C 1
ATOM 652 O O . LEU A 1 85 ? 5.043 9.068 14.643 1.00 69.25 85 LEU A O 1
ATOM 656 N N . GLY A 1 86 ? 5.377 10.303 12.815 1.00 79.31 86 GLY A N 1
ATOM 657 C CA . GLY A 1 86 ? 4.226 9.739 12.109 1.00 79.31 86 GLY A CA 1
ATOM 658 C C . GLY A 1 86 ? 4.364 8.227 11.915 1.00 79.31 86 GLY A C 1
ATOM 659 O O . GLY A 1 86 ? 3.450 7.464 12.236 1.00 79.31 86 GLY A O 1
ATOM 660 N N . HIS A 1 87 ? 5.536 7.784 11.460 1.00 82.44 87 HIS A N 1
ATOM 661 C CA . HIS A 1 87 ? 5.862 6.367 11.284 1.00 82.44 87 HIS A CA 1
ATOM 662 C C . HIS A 1 87 ? 5.703 5.541 12.558 1.00 82.44 87 HIS A C 1
ATOM 664 O O . HIS A 1 87 ? 5.167 4.433 12.483 1.00 82.44 87 HIS A O 1
ATOM 670 N N . THR A 1 88 ? 6.188 6.041 13.699 1.00 87.50 88 THR A N 1
ATOM 671 C CA . THR A 1 88 ? 6.198 5.273 14.949 1.00 87.50 88 THR A CA 1
ATOM 672 C C . THR A 1 88 ? 4.776 5.088 15.449 1.00 87.50 88 THR A C 1
ATOM 674 O O . THR A 1 88 ? 4.382 3.960 15.715 1.00 87.50 88 THR A O 1
ATOM 677 N N . VAL A 1 89 ? 3.958 6.145 15.432 1.00 91.12 89 VAL A N 1
ATOM 678 C CA . VAL A 1 89 ? 2.543 6.068 15.830 1.00 91.12 89 VAL A CA 1
ATOM 679 C C . VAL A 1 89 ? 1.759 5.103 14.939 1.00 91.12 89 VAL A C 1
ATOM 681 O O . VAL A 1 89 ? 0.985 4.287 15.441 1.00 91.12 89 VAL A O 1
ATOM 684 N N . ILE A 1 90 ? 1.968 5.150 13.617 1.00 93.00 90 ILE A N 1
ATOM 685 C CA . ILE A 1 90 ? 1.343 4.185 12.698 1.00 93.00 90 ILE A CA 1
ATOM 686 C C . ILE A 1 90 ? 1.840 2.767 13.006 1.00 93.00 90 ILE A C 1
ATOM 688 O O . ILE A 1 90 ? 1.040 1.837 13.065 1.00 93.00 90 ILE A O 1
ATOM 692 N N . GLY A 1 91 ? 3.146 2.591 13.210 1.00 92.81 91 GLY A N 1
ATOM 693 C CA . GLY A 1 91 ? 3.762 1.302 13.512 1.00 92.81 91 GLY A CA 1
ATOM 694 C C . GLY A 1 91 ? 3.259 0.678 14.815 1.00 92.81 91 GLY A C 1
ATOM 695 O O . GLY A 1 91 ? 2.941 -0.510 14.828 1.00 92.81 91 GLY A O 1
ATOM 696 N N . ASP A 1 92 ? 3.140 1.471 15.877 1.00 92.69 92 ASP A N 1
ATOM 697 C CA . ASP A 1 92 ? 2.640 1.047 17.186 1.00 92.69 92 ASP A CA 1
ATOM 698 C C . ASP A 1 92 ? 1.157 0.684 17.113 1.00 92.69 92 ASP A C 1
ATOM 700 O O . ASP A 1 92 ? 0.749 -0.367 17.607 1.00 92.69 92 ASP A O 1
ATOM 704 N N . PHE A 1 93 ? 0.357 1.491 16.408 1.00 95.12 93 PHE A N 1
ATOM 705 C CA . PHE A 1 93 ? -1.044 1.172 16.150 1.00 95.12 93 PHE A CA 1
ATOM 706 C C . PHE A 1 93 ? -1.199 -0.143 15.377 1.00 95.12 93 PHE A C 1
ATOM 708 O O . PHE A 1 93 ? -1.991 -0.997 15.772 1.00 95.12 93 PHE A O 1
ATOM 715 N N . LEU A 1 94 ? -0.419 -0.347 14.311 1.00 95.69 94 LEU A N 1
ATOM 716 C CA . LEU A 1 94 ? -0.423 -1.597 13.544 1.00 95.69 94 LEU A CA 1
ATOM 717 C C . LEU A 1 94 ? 0.070 -2.796 14.362 1.00 95.69 94 LEU A C 1
ATOM 719 O O . LEU A 1 94 ? -0.352 -3.915 14.091 1.00 95.69 94 LEU A O 1
ATOM 723 N N . GLY A 1 95 ? 0.959 -2.581 15.333 1.00 94.44 95 GLY A N 1
ATOM 724 C CA . GLY A 1 95 ? 1.451 -3.618 16.240 1.00 94.44 95 GLY A CA 1
ATOM 725 C C . GLY A 1 95 ? 0.482 -3.976 17.371 1.00 94.44 95 GLY A C 1
ATOM 726 O O . GLY A 1 95 ? 0.688 -4.987 18.036 1.00 94.44 95 GLY A O 1
ATOM 727 N N . ALA A 1 96 ? -0.564 -3.177 17.596 1.00 94.00 96 ALA A N 1
ATOM 728 C CA . ALA A 1 96 ? -1.533 -3.399 18.669 1.00 94.00 96 ALA A CA 1
ATOM 729 C C . ALA A 1 96 ? -2.605 -4.453 18.327 1.00 94.00 96 ALA A C 1
ATOM 731 O O . ALA A 1 96 ? -3.399 -4.823 19.194 1.00 94.00 96 ALA A O 1
ATOM 732 N N . PHE A 1 97 ? -2.670 -4.923 17.078 1.00 94.94 97 PHE A N 1
ATOM 733 C CA . PHE A 1 97 ? -3.671 -5.892 16.636 1.00 94.94 97 PHE A CA 1
ATOM 734 C C . PHE A 1 97 ? -3.195 -6.733 15.452 1.00 94.94 97 PHE A C 1
ATOM 736 O O . PHE A 1 97 ? -2.207 -6.413 14.800 1.00 94.94 97 PHE A O 1
ATOM 743 N N . GLU A 1 98 ? -3.951 -7.787 15.146 1.00 95.19 98 GLU A N 1
ATOM 744 C CA . GLU A 1 98 ? -3.746 -8.662 13.991 1.00 95.19 98 GLU A CA 1
ATOM 745 C C . GLU A 1 98 ? -5.009 -8.714 13.121 1.00 95.19 98 GLU A C 1
ATOM 747 O O . GLU A 1 98 ? -6.104 -8.330 13.538 1.00 95.19 98 GLU A O 1
ATOM 752 N N . GLY A 1 99 ? -4.873 -9.256 11.912 1.00 96.44 99 GLY A N 1
ATOM 753 C CA . GLY A 1 99 ? -6.007 -9.576 11.049 1.00 96.44 99 GLY A CA 1
ATOM 754 C C . GLY A 1 99 ? -6.311 -8.544 9.968 1.00 96.44 99 GLY A C 1
ATOM 755 O O . GLY A 1 99 ? -7.331 -8.704 9.289 1.00 96.44 99 GLY A O 1
ATOM 756 N N . LEU A 1 100 ? -5.444 -7.539 9.790 1.00 98.38 100 LEU A N 1
ATOM 757 C CA . LEU A 1 100 ? -5.546 -6.531 8.739 1.00 98.38 100 LEU A CA 1
ATOM 758 C C . LEU A 1 100 ? -5.387 -7.181 7.358 1.00 98.38 100 LEU A C 1
ATOM 760 O O . LEU A 1 100 ? -4.482 -7.988 7.143 1.00 98.38 100 LEU A O 1
ATOM 764 N N . GLU A 1 101 ? -6.265 -6.836 6.424 1.00 98.62 101 GLU A N 1
ATOM 765 C CA . GLU A 1 101 ? -6.297 -7.362 5.052 1.00 98.62 101 GLU A CA 1
ATOM 766 C C . GLU A 1 101 ? -5.849 -6.305 4.035 1.00 98.62 101 GLU A C 1
ATOM 768 O O . GLU A 1 101 ? -5.226 -6.639 3.021 1.00 98.62 101 GLU A O 1
ATOM 773 N N . GLU A 1 102 ? -6.086 -5.028 4.340 1.00 98.69 102 GLU A N 1
ATOM 774 C CA . GLU A 1 102 ? -5.776 -3.895 3.478 1.00 98.69 102 GLU A CA 1
ATOM 775 C C . GLU A 1 102 ? -5.153 -2.739 4.263 1.00 98.69 102 GLU A C 1
ATOM 777 O O . GLU A 1 102 ? -5.716 -2.263 5.253 1.00 98.69 102 GLU A O 1
ATOM 782 N N . LEU A 1 103 ? -4.003 -2.261 3.790 1.00 98.44 103 LEU A N 1
ATOM 783 C CA . LEU A 1 103 ? -3.270 -1.159 4.399 1.00 98.44 103 LEU A CA 1
ATOM 784 C C . LEU A 1 103 ? -2.842 -0.143 3.345 1.00 98.44 103 LEU A C 1
ATOM 786 O O . LEU A 1 103 ? -2.097 -0.474 2.421 1.00 98.44 103 LEU A O 1
ATOM 790 N N . PHE A 1 104 ? -3.253 1.107 3.528 1.00 97.19 104 PHE A N 1
ATOM 791 C CA . PHE A 1 104 ? -2.929 2.209 2.629 1.00 97.19 104 PHE A CA 1
ATOM 792 C C . PHE A 1 104 ? -2.350 3.375 3.430 1.00 97.19 104 PHE A C 1
ATOM 794 O O . PHE A 1 104 ? -3.019 3.946 4.287 1.00 97.19 104 PHE A O 1
ATOM 801 N N . ILE A 1 105 ? -1.093 3.721 3.173 1.00 93.62 105 ILE A N 1
ATOM 802 C CA . ILE A 1 105 ? -0.379 4.774 3.895 1.00 93.62 105 ILE A CA 1
ATOM 803 C C . ILE A 1 105 ? 0.125 5.794 2.882 1.00 93.62 105 ILE A C 1
ATOM 805 O O . ILE A 1 105 ? 0.868 5.450 1.963 1.00 93.62 105 ILE A O 1
ATOM 809 N N . SER A 1 106 ? -0.244 7.056 3.075 1.00 89.69 106 SER A N 1
ATOM 810 C CA . SER A 1 106 ? 0.372 8.207 2.423 1.00 89.69 106 SER A CA 1
ATOM 811 C C . SER A 1 106 ? 0.815 9.204 3.477 1.00 89.69 106 SER A C 1
ATOM 813 O O . SER A 1 106 ? -0.019 9.665 4.248 1.00 89.69 106 SER A O 1
ATOM 815 N N . HIS A 1 107 ? 2.101 9.542 3.535 1.00 82.88 107 HIS A N 1
ATOM 816 C CA . HIS A 1 107 ? 2.608 10.426 4.590 1.00 82.88 107 HIS A CA 1
ATOM 817 C C . HIS A 1 107 ? 3.885 11.182 4.191 1.00 82.88 107 HIS A C 1
ATOM 819 O O . HIS A 1 107 ? 4.499 10.900 3.150 1.00 82.88 107 HIS A O 1
ATOM 825 N N . HIS A 1 108 ? 4.255 12.153 5.030 1.00 77.38 108 HIS A N 1
ATOM 826 C CA . HIS A 1 108 ? 5.420 13.019 4.879 1.00 77.38 108 HIS A CA 1
ATOM 827 C C . HIS A 1 108 ? 6.474 12.739 5.950 1.00 77.38 108 HIS A C 1
ATOM 829 O O . HIS A 1 108 ? 6.124 12.642 7.115 1.00 77.38 108 HIS A O 1
ATOM 835 N N . GLY A 1 109 ? 7.761 12.710 5.579 1.00 64.00 109 GLY A N 1
ATOM 836 C CA . GLY A 1 109 ? 8.845 12.752 6.571 1.00 64.00 109 GLY A CA 1
ATOM 837 C C . GLY A 1 109 ? 10.149 12.044 6.171 1.00 64.00 109 GLY A C 1
ATOM 838 O O . GLY A 1 109 ? 10.167 11.227 5.239 1.00 64.00 109 GLY A O 1
ATOM 839 N N . PRO A 1 110 ? 11.273 12.364 6.841 1.00 56.22 110 PRO A N 1
ATOM 840 C CA . PRO A 1 110 ? 12.539 11.642 6.759 1.00 56.22 110 PRO A CA 1
ATOM 841 C C . PRO A 1 110 ? 12.528 10.445 7.724 1.00 56.22 110 PRO A C 1
ATOM 843 O O . PRO A 1 110 ? 12.921 10.566 8.874 1.00 56.22 110 PRO A O 1
ATOM 846 N N . GLU A 1 111 ? 12.049 9.283 7.286 1.00 65.12 111 GLU A N 1
ATOM 847 C CA . GLU A 1 111 ? 11.836 8.154 8.193 1.00 65.12 111 GLU A CA 1
ATOM 848 C C . GLU A 1 111 ? 12.389 6.827 7.654 1.00 65.12 111 GLU A C 1
ATOM 850 O O . GLU A 1 111 ? 12.478 6.598 6.441 1.00 65.12 111 GLU A O 1
ATOM 855 N N . HIS A 1 112 ? 12.754 5.942 8.584 1.00 74.12 112 HIS A N 1
ATOM 856 C CA . HIS A 1 112 ? 13.255 4.593 8.334 1.00 74.12 112 HIS A CA 1
ATOM 857 C C . HIS A 1 112 ? 12.107 3.661 7.919 1.00 74.12 112 HIS A C 1
ATOM 859 O O . HIS A 1 112 ? 11.587 2.886 8.717 1.00 74.12 112 HIS A O 1
ATOM 865 N N . VAL A 1 113 ? 11.719 3.713 6.643 1.00 86.62 113 VAL A N 1
ATOM 866 C CA . VAL A 1 113 ? 10.591 2.948 6.073 1.00 86.62 113 VAL A CA 1
ATOM 867 C C . VAL A 1 113 ? 10.614 1.448 6.408 1.00 86.62 113 VAL A C 1
ATOM 869 O O . VAL A 1 113 ? 9.565 0.826 6.573 1.00 86.62 113 VAL A O 1
ATOM 872 N N . LEU A 1 114 ? 11.802 0.861 6.566 1.00 90.50 114 LEU A N 1
ATOM 873 C CA . LEU A 1 114 ? 11.944 -0.556 6.890 1.00 90.50 114 LEU A CA 1
ATOM 874 C C . LEU A 1 114 ? 11.458 -0.906 8.298 1.00 90.50 114 LEU A C 1
ATOM 876 O O . LEU A 1 114 ? 10.989 -2.022 8.503 1.00 90.50 114 LEU A O 1
ATOM 880 N N . GLU A 1 115 ? 11.540 0.009 9.264 1.00 89.25 115 GLU A N 1
ATOM 881 C CA . GLU A 1 115 ? 10.997 -0.226 10.604 1.00 89.25 115 GLU A CA 1
ATOM 882 C C . GLU A 1 115 ? 9.470 -0.313 10.563 1.00 89.25 115 GLU A C 1
ATOM 884 O O . GLU A 1 115 ? 8.899 -1.292 11.051 1.00 89.25 115 GLU A O 1
ATOM 889 N N . LEU A 1 116 ? 8.8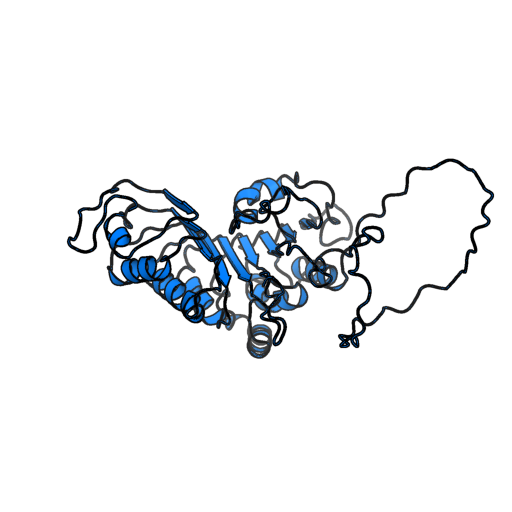22 0.620 9.859 1.00 91.12 116 LEU A N 1
ATOM 890 C CA . LEU A 1 116 ? 7.390 0.549 9.585 1.00 91.12 116 LEU A CA 1
ATOM 891 C C . LEU A 1 116 ? 7.019 -0.772 8.903 1.00 91.12 116 LEU A C 1
ATOM 893 O O . LEU A 1 116 ? 6.098 -1.457 9.338 1.00 91.12 116 LEU A O 1
ATOM 897 N N . TRP A 1 117 ? 7.745 -1.170 7.855 1.00 94.00 117 TRP A N 1
ATOM 898 C CA . TRP A 1 117 ? 7.442 -2.405 7.128 1.00 94.00 117 TRP A CA 1
ATOM 899 C C . TRP A 1 117 ? 7.610 -3.666 7.984 1.00 94.00 117 TRP A C 1
ATOM 901 O O . TRP A 1 117 ? 6.874 -4.629 7.778 1.00 94.00 117 TRP A O 1
ATOM 911 N N . ARG A 1 118 ? 8.499 -3.672 8.987 1.00 94.12 118 ARG A N 1
ATOM 912 C CA . ARG A 1 118 ? 8.563 -4.769 9.974 1.00 94.12 118 ARG A CA 1
ATOM 913 C C . ARG A 1 118 ? 7.296 -4.842 10.825 1.00 94.12 118 ARG A C 1
ATOM 915 O O . ARG A 1 118 ? 6.848 -5.942 11.135 1.00 94.12 118 ARG A O 1
ATOM 922 N N . ARG A 1 119 ? 6.691 -3.700 11.167 1.00 94.81 119 ARG A N 1
ATOM 923 C CA . ARG A 1 119 ? 5.382 -3.661 11.845 1.00 94.81 119 ARG A CA 1
ATOM 924 C C . ARG A 1 119 ? 4.261 -4.124 10.917 1.00 94.81 119 ARG A C 1
ATOM 926 O O . ARG A 1 119 ? 3.406 -4.889 11.340 1.00 94.81 119 ARG A O 1
ATOM 933 N N . VAL A 1 120 ? 4.312 -3.767 9.632 1.00 96.31 120 VAL A N 1
ATOM 934 C CA . VAL A 1 120 ? 3.376 -4.285 8.614 1.00 96.31 120 VAL A CA 1
ATOM 935 C C . VAL A 1 120 ? 3.478 -5.811 8.483 1.00 96.31 120 VAL A C 1
ATOM 937 O O . VAL A 1 120 ? 2.455 -6.491 8.414 1.00 96.31 120 VAL A O 1
ATOM 940 N N . ALA A 1 121 ? 4.693 -6.368 8.524 1.00 96.44 121 ALA A N 1
ATOM 941 C CA . ALA A 1 121 ? 4.949 -7.810 8.456 1.00 96.44 121 ALA A CA 1
ATOM 942 C C . ALA A 1 121 ? 4.298 -8.619 9.595 1.00 96.44 121 ALA A C 1
ATOM 944 O O . ALA A 1 121 ? 4.096 -9.830 9.463 1.00 96.44 121 ALA A O 1
ATOM 945 N N . HIS A 1 122 ? 3.906 -7.966 10.695 1.00 95.75 122 HIS A N 1
ATOM 946 C CA . HIS A 1 122 ? 3.106 -8.584 11.752 1.00 95.75 122 HIS A CA 1
ATOM 947 C C . HIS A 1 122 ? 1.811 -9.208 11.196 1.00 95.75 122 HIS A C 1
ATOM 949 O O . HIS A 1 122 ? 1.445 -10.317 11.578 1.00 95.75 122 HIS A O 1
ATOM 955 N N . HIS A 1 123 ? 1.211 -8.580 10.177 1.00 97.62 123 HIS A N 1
ATOM 956 C CA . HIS A 1 123 ? -0.042 -8.994 9.533 1.00 97.62 123 HIS A CA 1
ATOM 957 C C . HIS A 1 123 ? 0.132 -10.026 8.406 1.00 97.62 123 HIS A C 1
ATOM 959 O O . HIS A 1 123 ? -0.768 -10.209 7.588 1.00 97.62 123 HIS A O 1
ATOM 965 N N . ARG A 1 124 ? 1.270 -10.732 8.344 1.00 97.00 124 ARG A N 1
ATOM 966 C CA . ARG A 1 124 ? 1.604 -11.690 7.264 1.00 97.00 124 ARG A CA 1
ATOM 967 C C . ARG A 1 124 ? 0.530 -12.731 6.943 1.00 97.00 124 ARG A C 1
ATOM 969 O O . ARG A 1 124 ? 0.414 -13.140 5.793 1.00 97.00 124 ARG A O 1
ATOM 976 N N . ALA A 1 125 ? -0.251 -13.156 7.936 1.00 97.56 125 ALA A N 1
ATOM 977 C CA . ALA A 1 125 ? -1.283 -14.172 7.749 1.00 97.56 125 ALA A CA 1
ATOM 978 C C . ALA A 1 125 ? -2.488 -13.659 6.938 1.00 97.56 125 ALA A C 1
ATOM 980 O O . ALA A 1 125 ? -3.149 -14.443 6.256 1.00 97.56 125 ALA A O 1
ATOM 981 N N . THR A 1 126 ? -2.776 -12.356 6.997 1.00 98.31 126 THR A N 1
ATOM 982 C CA . THR A 1 126 ? -4.028 -11.781 6.482 1.00 98.31 126 THR A CA 1
ATOM 983 C C . THR A 1 126 ? -3.830 -10.688 5.445 1.00 98.31 126 THR A C 1
ATOM 985 O O . THR A 1 126 ? -4.663 -10.582 4.550 1.00 98.31 126 THR A O 1
ATOM 988 N N . LEU A 1 127 ? -2.743 -9.915 5.503 1.00 98.69 127 LEU A N 1
ATOM 989 C CA . LEU A 1 127 ? -2.561 -8.745 4.646 1.00 98.69 127 LEU A CA 1
ATOM 990 C C . LEU A 1 127 ? -2.430 -9.150 3.173 1.00 98.69 127 LEU A C 1
ATOM 992 O O . LEU A 1 127 ? -1.534 -9.913 2.805 1.00 98.69 127 LEU A O 1
ATOM 996 N N . LYS A 1 128 ? -3.327 -8.625 2.330 1.00 98.44 128 LYS A N 1
ATOM 997 C CA . LYS A 1 128 ? -3.388 -8.894 0.885 1.00 98.44 128 LYS A CA 1
ATOM 998 C C . LYS A 1 128 ? -3.112 -7.664 0.037 1.00 98.44 128 LYS A C 1
ATOM 1000 O O . LYS A 1 128 ? -2.498 -7.804 -1.017 1.00 98.44 128 LYS A O 1
ATOM 1005 N N . ASN A 1 129 ? -3.537 -6.484 0.472 1.00 98.62 129 ASN A N 1
ATOM 1006 C CA . ASN A 1 129 ? -3.405 -5.265 -0.319 1.00 98.62 129 ASN A CA 1
ATOM 1007 C C . ASN A 1 129 ? -2.588 -4.240 0.464 1.00 98.62 129 ASN A C 1
ATOM 1009 O O . ASN A 1 129 ? -2.955 -3.869 1.578 1.00 98.62 129 ASN A O 1
ATOM 1013 N N . PHE A 1 130 ? -1.481 -3.784 -0.118 1.00 98.25 130 PHE A N 1
ATOM 1014 C CA . PHE A 1 130 ? -0.596 -2.822 0.528 1.00 98.25 130 PHE A CA 1
ATOM 1015 C C . PHE A 1 130 ? -0.270 -1.666 -0.411 1.00 98.25 130 PHE A C 1
ATOM 1017 O O . PHE A 1 130 ? 0.235 -1.881 -1.513 1.00 98.25 130 PHE A O 1
ATOM 1024 N N . VAL A 1 131 ? -0.533 -0.437 0.031 1.00 96.31 131 VAL A N 1
ATOM 1025 C CA . VAL A 1 131 ? -0.076 0.779 -0.645 1.00 96.31 131 VAL A CA 1
ATOM 1026 C C . VAL A 1 131 ? 0.746 1.622 0.307 1.00 96.31 131 VAL A C 1
ATOM 1028 O O . VAL A 1 131 ? 0.291 1.967 1.394 1.00 96.31 131 VAL A O 1
ATOM 1031 N N . TYR A 1 132 ? 1.940 1.996 -0.138 1.00 94.00 132 TYR A N 1
ATOM 1032 C CA . TYR A 1 132 ? 2.814 2.912 0.571 1.00 94.00 132 TYR A CA 1
ATOM 1033 C C . TYR A 1 132 ? 3.258 4.042 -0.352 1.00 94.00 132 TYR A C 1
ATOM 1035 O O . TYR A 1 132 ? 3.914 3.831 -1.375 1.00 94.00 132 TYR A O 1
ATOM 1043 N N . HIS A 1 133 ? 2.877 5.259 0.020 1.00 89.69 133 HIS A N 1
ATOM 1044 C CA . HIS A 1 133 ? 3.122 6.469 -0.744 1.00 89.69 133 HIS A CA 1
ATOM 1045 C C . HIS A 1 133 ? 3.822 7.507 0.133 1.00 89.69 133 HIS A C 1
ATOM 1047 O O . HIS A 1 133 ? 3.214 8.215 0.927 1.00 89.69 133 HIS A O 1
ATOM 1053 N N . ARG A 1 134 ? 5.135 7.615 -0.016 1.00 85.94 134 ARG A N 1
ATOM 1054 C CA . ARG A 1 134 ? 5.947 8.609 0.669 1.00 85.94 134 ARG A CA 1
ATOM 1055 C C . ARG A 1 134 ? 6.123 9.868 -0.170 1.00 85.94 134 ARG A C 1
ATOM 1057 O O . ARG A 1 134 ? 6.566 9.812 -1.319 1.00 85.94 134 ARG A O 1
ATOM 1064 N N . ARG A 1 135 ? 5.838 11.018 0.435 1.00 80.56 135 ARG A N 1
ATOM 1065 C CA . ARG A 1 135 ? 6.020 12.332 -0.190 1.00 80.56 135 ARG A CA 1
ATOM 1066 C C . ARG A 1 135 ? 6.902 13.211 0.685 1.00 80.56 135 ARG A C 1
ATOM 1068 O O . ARG A 1 135 ? 6.777 13.190 1.899 1.00 80.56 135 ARG A O 1
ATOM 1075 N N . ALA A 1 136 ? 7.763 14.024 0.097 1.00 76.75 136 ALA A N 1
ATOM 1076 C CA . ALA A 1 136 ? 8.589 14.982 0.824 1.00 76.75 136 ALA A CA 1
ATOM 1077 C C . ALA A 1 136 ? 8.239 16.406 0.415 1.00 76.75 136 ALA A C 1
ATOM 1079 O O . ALA A 1 136 ? 7.723 16.658 -0.672 1.00 76.75 136 ALA A O 1
ATOM 1080 N N . VAL A 1 137 ? 8.542 17.346 1.300 1.00 72.12 137 VAL A N 1
ATOM 1081 C CA . VAL A 1 137 ? 8.404 18.776 1.053 1.00 72.12 137 VAL A CA 1
ATOM 1082 C C . VAL A 1 137 ? 9.818 19.346 0.981 1.00 72.12 137 VAL A C 1
ATOM 1084 O O . VAL A 1 137 ? 10.535 19.341 1.977 1.00 72.12 137 VAL A O 1
ATOM 1087 N N . SER A 1 138 ? 10.268 19.783 -0.200 1.00 62.31 138 SER A N 1
ATOM 1088 C CA . SER A 1 138 ? 11.620 20.341 -0.334 1.00 62.31 138 SER A CA 1
ATOM 1089 C C . SER A 1 138 ? 11.629 21.776 0.177 1.00 62.31 138 SER A C 1
ATOM 1091 O O . SER A 1 138 ? 11.070 22.659 -0.477 1.00 62.31 138 SER A O 1
ATOM 1093 N N . VAL A 1 139 ? 12.302 22.035 1.294 1.00 57.41 139 VAL A N 1
ATOM 1094 C CA . VAL A 1 139 ? 12.623 23.403 1.708 1.00 57.41 139 VAL A CA 1
ATOM 1095 C C . VAL A 1 139 ? 13.848 23.851 0.919 1.00 57.41 139 VAL A C 1
ATOM 1097 O O . VAL A 1 139 ? 14.960 23.399 1.179 1.00 57.41 139 VAL A O 1
ATOM 1100 N N . LYS A 1 140 ? 13.668 24.725 -0.079 1.00 52.38 140 LYS A N 1
ATOM 1101 C CA . LYS A 1 140 ? 14.819 25.382 -0.709 1.00 52.38 140 LYS A CA 1
ATOM 1102 C C . LYS A 1 140 ? 15.435 26.338 0.307 1.00 52.38 140 LYS A C 1
ATOM 1104 O O . LYS A 1 140 ? 14.837 27.358 0.648 1.00 52.38 140 LYS A O 1
ATOM 1109 N N . GLN A 1 141 ? 16.634 26.012 0.777 1.00 42.16 141 GLN A N 1
ATOM 1110 C CA . GLN A 1 141 ? 17.412 26.887 1.643 1.00 42.16 141 GLN A CA 1
ATOM 1111 C C . GLN A 1 141 ? 17.650 28.224 0.914 1.00 42.16 141 GLN A C 1
ATOM 1113 O O . GLN A 1 141 ? 18.225 28.249 -0.170 1.00 42.16 141 GLN A O 1
ATOM 1118 N N . GLY A 1 142 ? 17.130 29.324 1.470 1.00 49.16 142 GLY A N 1
ATOM 1119 C CA . GLY A 1 142 ? 17.305 30.685 0.941 1.00 49.16 142 GLY A CA 1
ATOM 1120 C C . GLY A 1 142 ? 16.153 31.267 0.108 1.00 49.16 142 GLY A C 1
ATOM 1121 O O . GLY A 1 142 ? 16.194 32.456 -0.197 1.00 49.16 142 GLY A O 1
ATOM 1122 N N . ALA A 1 143 ? 15.102 30.506 -0.223 1.00 48.59 143 ALA A N 1
ATOM 1123 C CA . ALA A 1 143 ? 13.954 31.021 -0.980 1.00 48.59 143 ALA A CA 1
ATOM 1124 C C . ALA A 1 143 ? 12.714 31.174 -0.083 1.00 48.59 143 ALA A C 1
ATOM 1126 O O . ALA A 1 143 ? 11.844 30.310 -0.056 1.00 48.59 143 ALA A O 1
ATOM 1127 N N . PHE A 1 144 ? 12.612 32.301 0.626 1.00 49.16 144 PHE A N 1
ATOM 1128 C CA . PHE A 1 144 ? 11.481 32.645 1.509 1.00 49.16 144 PHE A CA 1
ATOM 1129 C C . PHE A 1 144 ? 10.121 32.826 0.792 1.00 49.16 144 PHE A C 1
ATOM 1131 O O . PHE A 1 144 ? 9.138 33.184 1.434 1.00 49.16 144 PHE A O 1
ATOM 1138 N N . SER A 1 145 ? 10.036 32.606 -0.524 1.00 48.59 145 SER A N 1
ATOM 1139 C CA . SER A 1 145 ? 8.872 32.983 -1.340 1.00 48.59 145 SER A CA 1
ATOM 1140 C C . SER A 1 145 ? 8.339 31.905 -2.289 1.00 48.59 145 SER A C 1
ATOM 1142 O O . SER A 1 145 ? 7.343 32.157 -2.966 1.00 48.59 145 SER A O 1
ATOM 1144 N N . SER A 1 146 ? 8.935 30.706 -2.355 1.00 47.69 146 SER A N 1
ATOM 1145 C CA . SER A 1 146 ? 8.361 29.629 -3.176 1.00 47.69 146 SER A CA 1
ATOM 1146 C C . SER A 1 146 ? 7.416 28.769 -2.336 1.00 47.69 146 SER A C 1
ATOM 1148 O O . SER A 1 146 ? 7.858 28.239 -1.315 1.00 47.69 146 SER A O 1
ATOM 1150 N N . PRO A 1 147 ? 6.154 28.556 -2.758 1.00 49.47 147 PRO A N 1
ATOM 1151 C CA . PRO A 1 147 ? 5.294 27.579 -2.110 1.00 49.47 147 PRO A CA 1
ATOM 1152 C C . PRO A 1 147 ? 5.984 26.211 -2.107 1.00 49.47 147 PRO A C 1
ATOM 1154 O O . PRO A 1 147 ? 6.472 25.731 -3.134 1.00 49.47 147 PRO A O 1
ATOM 1157 N N . LEU A 1 148 ? 6.082 25.630 -0.915 1.00 62.34 148 LEU A N 1
ATOM 1158 C CA . LEU A 1 148 ? 6.662 24.321 -0.676 1.00 62.34 148 LEU A CA 1
ATOM 1159 C C . LEU A 1 148 ? 5.688 23.258 -1.199 1.00 62.34 148 LEU A C 1
ATOM 1161 O O . LEU A 1 148 ? 4.682 22.969 -0.555 1.00 62.34 148 LEU A O 1
ATOM 1165 N N . TYR A 1 149 ? 5.948 22.703 -2.384 1.00 65.31 149 TYR A N 1
ATOM 1166 C CA . TYR A 1 149 ? 5.084 21.667 -2.951 1.00 65.31 149 TYR A CA 1
ATOM 1167 C C . TYR A 1 149 ? 5.573 20.264 -2.581 1.00 65.31 149 TYR A C 1
ATOM 1169 O O . TYR A 1 149 ? 6.759 19.958 -2.757 1.00 65.31 149 TYR A O 1
ATOM 1177 N N . PRO A 1 150 ? 4.672 19.380 -2.124 1.00 72.06 150 PRO A N 1
ATOM 1178 C CA . PRO A 1 150 ? 5.034 17.999 -1.879 1.00 72.06 150 PRO A CA 1
ATOM 1179 C C . PRO A 1 150 ? 5.311 17.236 -3.179 1.00 72.06 150 PRO A C 1
ATOM 1181 O O . PRO A 1 150 ? 4.470 17.201 -4.084 1.00 72.06 150 PRO A O 1
ATOM 1184 N N . HIS A 1 151 ? 6.448 16.555 -3.241 1.00 76.50 151 HIS A N 1
ATOM 1185 C CA . HIS A 1 151 ? 6.860 15.677 -4.338 1.00 76.50 151 HIS A CA 1
ATOM 1186 C C . HIS A 1 151 ? 6.987 14.232 -3.845 1.00 76.50 151 HIS A C 1
ATOM 1188 O O . HIS A 1 151 ? 7.105 13.994 -2.644 1.00 76.50 151 HIS A O 1
ATOM 1194 N N . ASP A 1 152 ? 6.924 13.261 -4.755 1.00 83.25 152 ASP A N 1
ATOM 1195 C CA . ASP A 1 152 ? 7.141 11.858 -4.391 1.00 83.25 152 ASP A CA 1
ATOM 1196 C C . ASP A 1 152 ? 8.604 11.625 -4.026 1.00 83.25 152 ASP A C 1
ATOM 1198 O O . ASP A 1 152 ? 9.501 12.183 -4.658 1.00 83.25 152 ASP A O 1
ATOM 1202 N N . VAL A 1 153 ? 8.842 10.780 -3.025 1.00 85.75 153 VAL A N 1
ATOM 1203 C CA . VAL A 1 153 ? 10.190 10.347 -2.652 1.00 85.75 153 VAL A CA 1
ATOM 1204 C C . VAL A 1 153 ? 10.526 9.102 -3.478 1.00 85.75 153 VAL A C 1
ATOM 1206 O O . VAL A 1 153 ? 10.013 8.026 -3.160 1.00 85.75 153 VAL A O 1
ATOM 1209 N N . PRO A 1 154 ? 11.355 9.214 -4.535 1.00 85.38 154 PRO A N 1
ATOM 1210 C CA . PRO A 1 154 ? 11.512 8.168 -5.551 1.00 85.38 154 PRO A CA 1
ATOM 1211 C C . PRO A 1 154 ? 12.124 6.870 -5.012 1.00 85.38 154 PRO A C 1
ATOM 1213 O O . PRO A 1 154 ? 12.012 5.821 -5.642 1.00 85.38 154 PRO A O 1
ATOM 1216 N N . ASP A 1 155 ? 12.770 6.915 -3.853 1.00 87.19 155 ASP A N 1
ATOM 1217 C CA . ASP A 1 155 ? 13.384 5.765 -3.200 1.00 87.19 155 ASP A CA 1
ATOM 1218 C C . ASP A 1 155 ? 12.610 5.234 -1.991 1.00 87.19 155 ASP A C 1
ATOM 1220 O O . ASP A 1 155 ? 13.103 4.342 -1.300 1.00 87.19 155 ASP A O 1
ATOM 1224 N N . LEU A 1 156 ? 11.413 5.772 -1.717 1.00 87.81 156 LEU A N 1
ATOM 1225 C CA . LEU A 1 156 ? 10.626 5.496 -0.507 1.00 87.81 156 LEU A CA 1
ATOM 1226 C C . LEU A 1 156 ? 11.380 5.806 0.804 1.00 87.81 156 LEU A C 1
ATOM 1228 O O . LEU A 1 156 ? 10.902 5.451 1.882 1.00 87.81 156 LEU A O 1
ATOM 1232 N N . GLY A 1 157 ? 12.541 6.466 0.717 1.00 85.00 157 GLY A N 1
ATOM 1233 C CA . GLY A 1 157 ? 13.598 6.577 1.722 1.00 85.00 157 GLY A CA 1
ATOM 1234 C C . GLY A 1 157 ? 14.102 5.245 2.271 1.00 85.00 157 GLY A C 1
ATOM 1235 O O . GLY A 1 157 ? 14.419 5.141 3.454 1.00 85.00 157 GLY A O 1
ATOM 1236 N N . VAL A 1 158 ? 14.186 4.230 1.408 1.00 88.81 158 VAL A N 1
ATOM 1237 C CA . VAL A 1 158 ? 15.054 3.069 1.630 1.00 88.81 158 VAL A CA 1
ATOM 1238 C C . VAL A 1 158 ? 16.496 3.508 1.363 1.00 88.81 158 VAL A C 1
ATOM 1240 O O . VAL A 1 158 ? 16.797 4.044 0.296 1.00 88.81 158 VAL A O 1
ATOM 1243 N N . LEU A 1 159 ? 17.410 3.279 2.304 1.00 89.00 159 LEU A N 1
ATOM 1244 C CA . LEU A 1 159 ? 18.823 3.624 2.123 1.00 89.00 159 LEU A CA 1
ATOM 1245 C C . LEU A 1 159 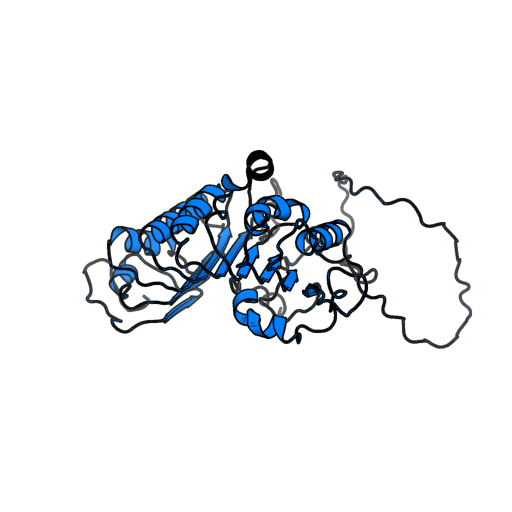? 19.488 2.688 1.107 1.00 89.00 159 LEU A C 1
ATOM 1247 O O . LEU A 1 159 ? 19.135 1.513 1.023 1.00 89.00 159 LEU A O 1
ATOM 1251 N N . SER A 1 160 ? 20.478 3.179 0.356 1.00 88.25 160 SER A N 1
ATOM 1252 C CA . SER A 1 160 ? 21.199 2.358 -0.631 1.00 88.25 160 SER A CA 1
ATOM 1253 C C . SER A 1 160 ? 21.850 1.123 0.001 1.00 88.25 160 SER A C 1
ATOM 1255 O O . SER A 1 160 ? 21.807 0.048 -0.581 1.00 88.25 160 SER A O 1
ATOM 1257 N N . GLU A 1 161 ? 22.377 1.247 1.222 1.00 90.44 161 GLU A N 1
ATOM 1258 C CA . GLU A 1 161 ? 22.937 0.119 1.980 1.00 90.44 161 GLU A CA 1
ATOM 1259 C C . GLU A 1 161 ? 21.903 -0.982 2.234 1.00 90.44 161 GLU A C 1
ATOM 1261 O O . GLU A 1 161 ? 22.206 -2.169 2.113 1.00 90.44 161 GLU A O 1
ATOM 1266 N N . ASP A 1 162 ? 20.668 -0.601 2.561 1.00 91.69 162 ASP A N 1
ATOM 1267 C CA . ASP A 1 162 ? 19.595 -1.563 2.775 1.00 91.69 162 ASP A CA 1
ATOM 1268 C C . ASP A 1 162 ? 19.137 -2.198 1.461 1.00 91.69 162 ASP A C 1
ATOM 1270 O O . ASP A 1 162 ? 18.814 -3.384 1.441 1.00 91.69 162 ASP A O 1
ATOM 1274 N N . VAL A 1 163 ? 19.159 -1.444 0.356 1.00 91.00 163 VAL A N 1
ATOM 1275 C CA . VAL A 1 163 ? 18.926 -1.998 -0.984 1.00 91.00 163 VAL A CA 1
ATOM 1276 C C . VAL A 1 163 ? 19.953 -3.087 -1.292 1.00 91.00 163 VAL A C 1
ATOM 1278 O O . VAL A 1 163 ? 19.544 -4.205 -1.593 1.00 91.00 163 VAL A O 1
ATOM 1281 N N . CYS A 1 164 ? 21.251 -2.810 -1.127 1.00 92.56 164 CYS A N 1
ATOM 1282 C CA . CYS A 1 164 ? 22.308 -3.803 -1.346 1.00 92.56 164 CYS A CA 1
ATOM 1283 C C . CYS A 1 164 ? 22.109 -5.047 -0.468 1.00 92.56 164 CYS A C 1
ATOM 1285 O O . CYS A 1 164 ? 22.185 -6.175 -0.946 1.00 92.56 164 CYS A O 1
ATOM 1287 N N . ARG A 1 165 ? 21.767 -4.860 0.815 1.00 93.56 165 ARG A N 1
ATOM 1288 C CA . ARG A 1 165 ? 21.487 -5.977 1.732 1.00 93.56 165 ARG A CA 1
ATOM 1289 C C . ARG A 1 165 ? 20.310 -6.838 1.268 1.00 93.56 165 ARG A C 1
ATOM 1291 O O . ARG A 1 165 ? 20.379 -8.054 1.421 1.00 93.56 165 ARG A O 1
ATOM 1298 N N . MET A 1 166 ? 19.243 -6.227 0.747 1.00 94.44 166 MET A N 1
ATOM 1299 C CA . MET A 1 166 ? 18.082 -6.944 0.201 1.00 94.44 166 MET A CA 1
ATOM 1300 C C . MET A 1 166 ? 18.393 -7.649 -1.125 1.00 94.44 166 MET A C 1
ATOM 1302 O O . MET A 1 166 ? 17.776 -8.666 -1.424 1.00 94.44 166 MET A O 1
ATOM 1306 N N . GLU A 1 167 ? 19.325 -7.125 -1.923 1.00 93.00 167 GLU A N 1
ATOM 1307 C CA . GLU A 1 167 ? 19.808 -7.801 -3.132 1.00 93.00 167 GLU A CA 1
ATOM 1308 C C . GLU A 1 167 ? 20.629 -9.049 -2.800 1.00 93.00 167 GLU A C 1
ATOM 1310 O O . GLU A 1 167 ? 20.427 -10.091 -3.421 1.00 93.00 167 GLU A O 1
ATOM 1315 N N . GLU A 1 168 ? 21.519 -8.954 -1.810 1.00 94.69 168 GLU A N 1
ATOM 1316 C CA . GLU A 1 168 ? 22.324 -10.082 -1.325 1.00 94.69 168 GLU A CA 1
ATOM 1317 C C . GLU A 1 168 ? 21.466 -11.167 -0.667 1.00 94.69 168 GLU A C 1
ATOM 1319 O O . GLU A 1 168 ? 21.694 -12.359 -0.865 1.00 94.69 168 GLU A O 1
ATOM 1324 N N . ASP A 1 169 ? 20.488 -10.750 0.138 1.00 95.50 169 ASP A N 1
ATOM 1325 C CA . ASP A 1 169 ? 19.579 -11.635 0.854 1.00 95.50 169 ASP A CA 1
ATOM 1326 C C . ASP A 1 169 ? 18.152 -11.063 0.826 1.00 95.50 169 ASP A C 1
ATOM 1328 O O . ASP A 1 169 ? 17.802 -10.214 1.660 1.00 95.50 169 ASP A O 1
ATOM 1332 N N . PRO A 1 170 ? 17.292 -11.554 -0.090 1.00 94.62 170 PRO A N 1
ATOM 1333 C CA . PRO A 1 170 ? 15.904 -11.114 -0.192 1.00 94.62 170 PRO A CA 1
ATOM 1334 C C . PRO A 1 170 ? 15.109 -11.257 1.111 1.00 94.62 170 PRO A C 1
ATOM 1336 O O . PRO A 1 170 ? 14.138 -10.529 1.305 1.00 94.62 170 PRO A O 1
ATOM 1339 N N . MET A 1 171 ? 15.509 -12.132 2.043 1.00 93.19 171 MET A N 1
ATOM 1340 C CA . MET A 1 171 ? 14.818 -12.291 3.329 1.00 93.19 171 MET A CA 1
ATOM 1341 C C . MET A 1 171 ? 15.054 -11.126 4.296 1.00 93.19 171 MET A C 1
ATOM 1343 O O . MET A 1 171 ? 14.292 -10.967 5.250 1.00 93.19 171 MET A O 1
ATOM 1347 N N . LYS A 1 172 ? 16.052 -10.266 4.042 1.00 93.88 172 LYS A N 1
ATOM 1348 C CA . LYS A 1 172 ? 16.244 -9.014 4.795 1.00 93.88 172 LYS A CA 1
ATOM 1349 C C . LYS A 1 172 ? 15.191 -7.959 4.465 1.00 93.88 172 LYS A C 1
ATOM 1351 O O . LYS A 1 172 ? 15.034 -7.003 5.224 1.00 93.88 172 LYS A O 1
ATOM 1356 N N . ASN A 1 173 ? 14.457 -8.127 3.365 1.00 94.94 173 ASN A N 1
ATOM 1357 C CA . ASN A 1 173 ? 13.314 -7.288 3.045 1.00 94.94 173 ASN A CA 1
ATOM 1358 C C . ASN A 1 173 ? 12.157 -7.603 4.014 1.00 94.94 173 ASN A C 1
ATOM 1360 O O . ASN A 1 173 ? 11.647 -8.725 3.998 1.00 94.94 173 ASN A O 1
ATOM 1364 N N . PRO A 1 174 ? 11.670 -6.640 4.819 1.00 95.25 174 PRO A N 1
ATOM 1365 C CA . PRO A 1 174 ? 10.582 -6.896 5.766 1.00 95.25 174 PRO A CA 1
ATOM 1366 C C . PRO A 1 174 ? 9.289 -7.411 5.110 1.00 95.25 174 PRO A C 1
ATOM 1368 O O . PRO A 1 174 ? 8.524 -8.144 5.736 1.00 95.25 174 PRO A O 1
ATOM 1371 N N . LEU A 1 175 ? 9.059 -7.082 3.835 1.00 96.31 175 LEU A N 1
ATOM 1372 C CA . LEU A 1 175 ? 7.890 -7.531 3.079 1.00 96.31 175 LEU A CA 1
ATOM 1373 C C . LEU A 1 175 ? 8.008 -8.989 2.603 1.00 96.31 175 LEU A C 1
ATOM 1375 O O . LEU A 1 175 ? 7.022 -9.547 2.125 1.00 96.31 175 LEU A O 1
ATOM 1379 N N . ALA A 1 176 ? 9.170 -9.638 2.758 1.00 96.75 176 ALA A N 1
ATOM 1380 C CA . ALA A 1 176 ? 9.414 -11.003 2.286 1.00 96.75 176 ALA A CA 1
ATOM 1381 C C . ALA A 1 176 ? 8.465 -12.045 2.891 1.00 96.75 176 ALA A C 1
ATOM 1383 O O . ALA A 1 176 ? 8.177 -13.067 2.271 1.00 96.75 176 ALA A O 1
ATOM 1384 N N . THR A 1 177 ? 7.935 -11.787 4.086 1.00 96.25 177 THR A N 1
ATOM 1385 C CA . THR A 1 177 ? 7.002 -12.697 4.769 1.00 96.25 177 THR A CA 1
ATOM 1386 C C . THR A 1 177 ? 5.549 -12.546 4.314 1.00 96.25 177 THR A C 1
ATOM 1388 O O . THR A 1 177 ? 4.729 -13.395 4.646 1.00 96.25 177 THR A O 1
ATOM 1391 N N . LEU A 1 178 ? 5.219 -11.506 3.541 1.00 97.75 178 LEU A N 1
ATOM 1392 C CA . LEU A 1 178 ? 3.846 -11.190 3.143 1.00 97.75 178 LEU A CA 1
ATOM 1393 C C . LEU A 1 178 ? 3.442 -11.892 1.844 1.00 97.75 178 LEU A C 1
ATOM 1395 O O . LEU A 1 178 ? 4.223 -11.942 0.893 1.00 97.75 178 LEU A O 1
ATOM 1399 N N . ASP A 1 179 ? 2.188 -12.331 1.758 1.00 97.50 179 ASP A N 1
ATOM 1400 C CA . ASP A 1 179 ? 1.595 -12.898 0.541 1.00 97.50 179 ASP A CA 1
ATOM 1401 C C . ASP A 1 179 ? 0.551 -11.948 -0.053 1.00 97.50 179 ASP A C 1
ATOM 1403 O O . ASP A 1 179 ? -0.657 -12.213 -0.047 1.00 97.50 179 ASP A O 1
ATOM 1407 N N . LEU A 1 180 ? 1.055 -10.815 -0.543 1.00 98.50 180 LEU A N 1
ATOM 1408 C CA . LEU A 1 180 ? 0.268 -9.726 -1.114 1.00 98.50 180 LEU A CA 1
ATOM 1409 C C . LEU A 1 180 ? -0.299 -10.100 -2.485 1.00 98.50 180 LEU A C 1
ATOM 1411 O O . LEU A 1 180 ? 0.393 -10.705 -3.290 1.00 98.50 180 LEU A O 1
ATOM 1415 N N . ASN A 1 181 ? -1.533 -9.682 -2.755 1.00 98.12 181 ASN A N 1
ATOM 1416 C CA . ASN A 1 181 ? -2.201 -9.722 -4.055 1.00 98.12 181 ASN A CA 1
ATOM 1417 C C . ASN A 1 181 ? -1.965 -8.432 -4.854 1.00 98.12 181 ASN A C 1
ATOM 1419 O O . ASN A 1 181 ? -1.749 -8.473 -6.067 1.00 98.12 181 ASN A O 1
ATOM 1423 N N . PHE A 1 182 ? -1.985 -7.294 -4.159 1.00 98.56 182 PHE A N 1
ATOM 1424 C CA . PHE A 1 182 ? -1.795 -5.966 -4.729 1.00 98.56 182 PHE A CA 1
ATOM 1425 C C . PHE A 1 182 ? -0.728 -5.207 -3.942 1.00 98.56 182 PHE A C 1
ATOM 1427 O O . PHE A 1 182 ? -0.779 -5.146 -2.709 1.00 98.56 182 PHE A O 1
ATOM 1434 N N . MET A 1 183 ? 0.204 -4.584 -4.660 1.00 98.06 183 MET A N 1
ATOM 1435 C CA . MET A 1 183 ? 1.226 -3.718 -4.084 1.00 98.06 183 MET A CA 1
ATOM 1436 C C . MET A 1 183 ? 1.286 -2.392 -4.842 1.00 98.06 183 MET A C 1
ATOM 1438 O O . MET A 1 183 ? 1.515 -2.384 -6.047 1.00 98.06 183 MET A O 1
ATOM 1442 N N . GLY A 1 184 ? 1.126 -1.270 -4.140 1.00 96.75 184 GLY A N 1
ATOM 1443 C CA . GLY A 1 184 ? 1.306 0.072 -4.691 1.00 96.75 184 GLY A CA 1
ATOM 1444 C C . GLY A 1 184 ? 2.437 0.824 -4.001 1.00 96.75 184 GLY A C 1
ATOM 1445 O O . GLY A 1 184 ? 2.369 1.052 -2.799 1.00 96.75 184 GLY A O 1
ATOM 1446 N N . LEU A 1 185 ? 3.460 1.241 -4.743 1.00 95.06 185 LEU A N 1
ATOM 1447 C CA . LEU A 1 185 ? 4.640 1.922 -4.202 1.00 95.06 185 LEU A CA 1
ATOM 1448 C C . LEU A 1 185 ? 4.976 3.158 -5.030 1.00 95.06 185 LEU A C 1
ATOM 1450 O O . LEU A 1 185 ? 5.000 3.088 -6.258 1.00 95.06 185 LEU A O 1
ATOM 1454 N N . CYS A 1 186 ? 5.304 4.275 -4.381 1.00 90.88 186 CYS A N 1
ATOM 1455 C CA . CYS A 1 186 ? 5.843 5.453 -5.069 1.00 90.88 186 CYS A CA 1
ATOM 1456 C C . CYS A 1 186 ? 7.367 5.377 -5.261 1.00 90.88 186 CYS A C 1
ATOM 1458 O O . CYS A 1 186 ? 8.122 6.207 -4.761 1.00 90.88 186 CYS A O 1
ATOM 1460 N N . CYS A 1 187 ? 7.835 4.341 -5.951 1.00 92.12 187 CYS A N 1
ATOM 1461 C CA . CYS A 1 187 ? 9.259 4.090 -6.142 1.00 92.12 187 CYS A CA 1
ATOM 1462 C C . CYS A 1 187 ? 9.623 4.060 -7.622 1.00 92.12 187 CYS A C 1
ATOM 1464 O O . CYS A 1 187 ? 8.895 3.477 -8.425 1.00 92.12 187 CYS A O 1
ATOM 1466 N N . VAL A 1 188 ? 10.761 4.652 -7.979 1.00 91.94 188 VAL A N 1
ATOM 1467 C CA . VAL A 1 188 ? 11.252 4.605 -9.357 1.00 91.94 188 VAL A CA 1
ATOM 1468 C C . VAL A 1 188 ? 11.572 3.161 -9.776 1.00 91.94 188 VAL A C 1
ATOM 1470 O O . VAL A 1 188 ? 12.077 2.385 -8.957 1.00 91.94 188 VAL A O 1
ATOM 1473 N N . PRO A 1 189 ? 11.336 2.785 -11.048 1.00 93.19 189 PRO A N 1
ATOM 1474 C CA . PRO A 1 189 ? 11.529 1.414 -11.534 1.00 93.19 189 PRO A CA 1
ATOM 1475 C C . PRO A 1 189 ? 12.895 0.796 -11.201 1.00 93.19 189 PRO A C 1
ATOM 1477 O O . PRO A 1 189 ? 12.973 -0.367 -10.810 1.00 93.19 189 PRO A O 1
ATOM 1480 N N . GLN A 1 190 ? 13.965 1.590 -11.272 1.00 91.06 190 GLN A N 1
ATOM 1481 C CA . GLN A 1 190 ? 15.348 1.170 -11.026 1.00 91.06 190 GLN A CA 1
ATOM 1482 C C . GLN A 1 190 ? 15.569 0.637 -9.604 1.00 91.06 190 GLN A C 1
ATOM 1484 O O . GLN A 1 190 ? 16.479 -0.153 -9.378 1.00 91.06 190 GLN A O 1
ATOM 1489 N N . ARG A 1 191 ? 14.743 1.059 -8.640 1.00 91.75 191 ARG A N 1
ATOM 1490 C CA . ARG A 1 191 ? 14.890 0.718 -7.217 1.00 91.75 191 ARG A CA 1
AT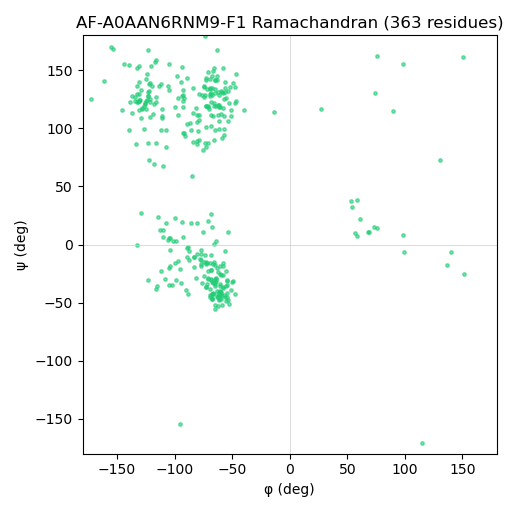OM 1491 C C . ARG A 1 191 ? 13.897 -0.339 -6.735 1.00 91.75 191 ARG A C 1
ATOM 1493 O O . ARG A 1 191 ? 13.982 -0.781 -5.593 1.00 91.75 191 ARG A O 1
ATOM 1500 N N . LEU A 1 192 ? 12.969 -0.766 -7.590 1.00 95.12 192 LEU A N 1
ATOM 1501 C CA . LEU A 1 192 ? 11.905 -1.700 -7.216 1.00 95.12 192 LEU A CA 1
ATOM 1502 C C . LEU A 1 192 ? 12.343 -3.161 -7.206 1.00 95.12 192 LEU A C 1
ATOM 1504 O O . LEU A 1 192 ? 11.788 -3.950 -6.442 1.00 95.12 192 LEU A O 1
ATOM 1508 N N . LYS A 1 193 ? 13.320 -3.540 -8.036 1.00 95.69 193 LYS A N 1
ATOM 1509 C CA . LYS A 1 193 ? 13.743 -4.940 -8.166 1.00 95.69 193 LYS A CA 1
ATOM 1510 C C . LYS A 1 193 ? 14.080 -5.583 -6.809 1.00 95.69 193 LYS A C 1
ATOM 1512 O O . LYS A 1 193 ? 13.465 -6.604 -6.508 1.00 95.69 193 LYS A O 1
ATOM 1517 N N . PRO A 1 194 ? 14.919 -4.989 -5.940 1.00 95.06 194 PRO A N 1
ATOM 1518 C CA . PRO A 1 194 ? 15.279 -5.594 -4.649 1.00 95.06 194 PRO A CA 1
ATOM 1519 C C . PRO A 1 194 ? 14.093 -5.727 -3.689 1.00 95.06 194 PRO A C 1
ATOM 1521 O O . PRO A 1 194 ? 13.983 -6.698 -2.942 1.00 95.06 194 PRO A O 1
ATOM 1524 N N . ILE A 1 195 ? 13.148 -4.786 -3.765 1.00 95.88 195 ILE A N 1
ATOM 1525 C CA . ILE A 1 195 ? 11.912 -4.806 -2.973 1.00 95.88 195 ILE A CA 1
ATOM 1526 C C . ILE A 1 195 ? 10.992 -5.959 -3.419 1.00 95.88 195 ILE A C 1
ATOM 1528 O O . ILE A 1 195 ? 10.248 -6.518 -2.614 1.00 95.88 195 ILE A O 1
ATOM 1532 N N . LEU A 1 196 ? 11.051 -6.339 -4.696 1.00 97.25 196 LEU A N 1
ATOM 1533 C CA . LEU A 1 196 ? 10.181 -7.347 -5.302 1.00 97.25 196 LEU A CA 1
ATOM 1534 C C . LEU A 1 196 ? 10.801 -8.746 -5.380 1.00 97.25 196 LEU A C 1
ATOM 1536 O O . LEU A 1 196 ? 10.061 -9.707 -5.589 1.00 97.25 196 LEU A O 1
ATOM 1540 N N . LEU A 1 197 ? 12.117 -8.888 -5.178 1.00 96.31 197 LEU A N 1
ATOM 1541 C CA . LEU A 1 197 ? 12.812 -10.184 -5.198 1.00 96.31 197 LEU A CA 1
ATOM 1542 C C . LEU A 1 197 ? 12.115 -11.277 -4.365 1.00 96.31 197 LEU A C 1
ATOM 1544 O O . LEU A 1 197 ? 11.959 -12.382 -4.887 1.00 96.31 197 LEU A O 1
ATOM 1548 N N . PRO A 1 198 ? 11.610 -11.014 -3.141 1.00 96.38 198 PRO A N 1
ATOM 1549 C CA . PRO A 1 198 ? 10.936 -12.050 -2.355 1.00 96.38 198 PRO A CA 1
ATOM 1550 C C . PRO A 1 198 ? 9.651 -12.595 -2.986 1.00 96.38 198 PRO A C 1
ATOM 1552 O O . PRO A 1 198 ? 9.197 -13.672 -2.613 1.00 96.38 198 PRO A O 1
ATOM 1555 N N . PHE A 1 199 ? 9.040 -11.858 -3.916 1.00 97.50 199 PHE A N 1
ATOM 1556 C CA . PHE A 1 199 ? 7.808 -12.257 -4.594 1.00 97.50 199 PHE A CA 1
ATOM 1557 C C . PHE A 1 199 ? 8.073 -13.064 -5.868 1.00 97.50 199 PHE A C 1
ATOM 1559 O O . PHE A 1 199 ? 7.147 -13.676 -6.393 1.00 97.50 199 PHE A O 1
ATOM 1566 N N . ALA A 1 200 ? 9.321 -13.127 -6.347 1.00 95.94 200 ALA A N 1
ATOM 1567 C CA . ALA A 1 200 ? 9.683 -13.891 -7.542 1.00 95.94 200 ALA A CA 1
ATOM 1568 C C . ALA A 1 200 ? 9.393 -15.396 -7.398 1.00 95.94 200 ALA A C 1
ATOM 1570 O O . ALA A 1 200 ? 8.982 -16.050 -8.359 1.00 95.94 200 ALA A O 1
ATOM 1571 N N . SER A 1 201 ? 9.554 -15.926 -6.180 1.00 93.94 201 SER A N 1
ATOM 1572 C CA . SER A 1 201 ? 9.260 -17.316 -5.811 1.00 93.94 201 SER A CA 1
ATOM 1573 C C . SER A 1 201 ? 7.814 -17.545 -5.352 1.00 93.94 201 SER A C 1
ATOM 1575 O O . SER A 1 201 ? 7.441 -18.679 -5.053 1.00 93.94 201 SER A O 1
ATOM 1577 N N . LYS A 1 202 ? 6.989 -16.492 -5.290 1.00 96.25 202 LYS A N 1
ATOM 1578 C CA . LYS A 1 202 ? 5.621 -16.543 -4.765 1.00 96.25 202 LYS A CA 1
ATOM 1579 C C . LYS A 1 202 ? 4.575 -16.492 -5.869 1.00 96.25 202 LYS A C 1
ATOM 1581 O O . LYS A 1 202 ? 4.763 -15.922 -6.945 1.00 96.25 202 LYS A O 1
ATOM 1586 N N . THR A 1 203 ? 3.400 -17.029 -5.559 1.00 96.62 203 THR A N 1
ATOM 1587 C CA . THR A 1 203 ? 2.250 -17.056 -6.475 1.00 96.62 203 THR A CA 1
ATOM 1588 C C . THR A 1 203 ? 1.171 -16.023 -6.135 1.00 96.62 203 THR A C 1
ATOM 1590 O O . THR A 1 203 ? 0.093 -16.047 -6.726 1.00 96.62 203 THR A O 1
ATOM 1593 N N . SER A 1 204 ? 1.423 -15.152 -5.157 1.00 97.31 204 SER A N 1
ATOM 1594 C CA . SER A 1 204 ? 0.418 -14.266 -4.568 1.00 97.31 204 SER A CA 1
ATOM 1595 C C . SER A 1 204 ? 0.264 -12.928 -5.295 1.00 97.31 204 SER A C 1
ATOM 1597 O O . SER A 1 204 ? -0.874 -12.514 -5.514 1.00 97.31 204 SER A O 1
ATOM 1599 N N . LEU A 1 205 ? 1.361 -12.274 -5.698 1.00 98.38 205 LEU A N 1
ATOM 1600 C CA . LEU A 1 205 ? 1.345 -10.890 -6.188 1.00 98.38 205 LEU A CA 1
ATOM 1601 C C . LEU A 1 205 ? 0.866 -10.794 -7.638 1.00 98.38 205 LEU A C 1
ATOM 1603 O O . LEU A 1 205 ? 1.602 -11.125 -8.562 1.00 98.38 205 LEU A O 1
ATOM 1607 N N . LYS A 1 206 ? -0.355 -10.286 -7.841 1.00 97.00 206 LYS A N 1
ATOM 1608 C CA . LYS A 1 206 ? -0.987 -10.160 -9.164 1.00 97.00 206 LYS A CA 1
ATOM 1609 C C . LYS A 1 206 ? -0.868 -8.769 -9.763 1.00 97.00 206 LYS A C 1
ATOM 1611 O O . LYS A 1 206 ? -0.824 -8.651 -10.987 1.00 97.00 206 LYS A O 1
ATOM 1616 N N . VAL A 1 207 ? -0.817 -7.727 -8.935 1.00 97.38 207 VAL A N 1
ATOM 1617 C CA . VAL A 1 207 ? -0.778 -6.339 -9.410 1.00 97.38 207 VAL A CA 1
ATOM 1618 C C . VAL A 1 207 ? 0.299 -5.542 -8.701 1.00 97.38 207 VAL A C 1
ATOM 1620 O O . VAL A 1 207 ? 0.350 -5.498 -7.472 1.00 97.38 207 VAL A O 1
ATOM 1623 N N . LEU A 1 208 ? 1.112 -4.862 -9.503 1.00 97.94 208 LEU A N 1
ATOM 1624 C CA . LEU A 1 208 ? 2.089 -3.887 -9.053 1.00 97.94 208 LEU A CA 1
ATOM 1625 C C . LEU A 1 208 ? 1.713 -2.514 -9.602 1.00 97.94 208 LEU A C 1
ATOM 1627 O O . LEU A 1 208 ? 1.618 -2.323 -10.813 1.00 97.94 208 LEU A O 1
ATOM 1631 N N . HIS A 1 209 ? 1.534 -1.549 -8.708 1.00 96.06 209 HIS A N 1
ATOM 1632 C CA . HIS A 1 209 ? 1.270 -0.157 -9.037 1.00 96.06 209 HIS A CA 1
ATOM 1633 C C . HIS A 1 209 ? 2.472 0.713 -8.666 1.00 96.06 209 HIS A C 1
ATOM 1635 O O . HIS A 1 209 ? 2.743 0.971 -7.497 1.00 96.06 209 HIS A O 1
ATOM 1641 N N . ILE A 1 210 ? 3.175 1.205 -9.679 1.00 94.62 210 ILE A N 1
ATOM 1642 C CA . ILE A 1 210 ? 4.180 2.257 -9.557 1.00 94.62 210 ILE A CA 1
ATOM 1643 C C . ILE A 1 210 ? 3.450 3.600 -9.480 1.00 94.62 210 ILE A C 1
ATOM 1645 O O . ILE A 1 210 ? 3.000 4.164 -10.482 1.00 94.62 210 ILE A O 1
ATOM 1649 N N . ARG A 1 211 ? 3.274 4.095 -8.260 1.00 90.69 211 ARG A N 1
ATOM 1650 C CA . ARG A 1 211 ? 2.540 5.328 -7.978 1.00 90.69 211 ARG A CA 1
ATOM 1651 C C . ARG A 1 211 ? 3.414 6.537 -8.274 1.00 90.69 211 ARG A C 1
ATOM 1653 O O . ARG A 1 211 ? 4.519 6.634 -7.761 1.00 90.69 211 ARG A O 1
ATOM 1660 N N . GLN A 1 212 ? 2.889 7.484 -9.038 1.00 85.94 212 GLN A N 1
ATOM 1661 C CA . GLN A 1 212 ? 3.538 8.776 -9.249 1.00 85.94 212 GLN A CA 1
ATOM 1662 C C . GLN A 1 212 ? 2.477 9.873 -9.166 1.00 85.94 212 GLN A C 1
ATOM 1664 O O . GLN A 1 212 ? 1.577 9.914 -10.002 1.00 85.94 212 GLN A O 1
ATOM 1669 N N . SER A 1 213 ? 2.548 10.727 -8.145 1.00 79.94 213 SER A N 1
ATOM 1670 C CA . SER A 1 213 ? 1.714 11.918 -7.984 1.00 79.94 213 SER A CA 1
ATOM 1671 C C . SER A 1 213 ? 2.011 12.931 -9.078 1.00 79.94 213 SER A C 1
ATOM 1673 O O . SER A 1 213 ? 3.141 13.075 -9.548 1.00 79.94 213 SER A O 1
ATOM 1675 N N . ARG A 1 214 ? 1.009 13.741 -9.418 1.00 69.31 214 ARG A N 1
ATOM 1676 C CA . ARG A 1 214 ? 1.213 14.882 -10.310 1.00 69.31 214 ARG A CA 1
ATOM 1677 C C . ARG A 1 214 ? 1.538 16.106 -9.467 1.00 69.31 214 ARG A C 1
ATOM 1679 O O . ARG A 1 214 ? 0.640 16.807 -9.015 1.00 69.31 214 ARG A O 1
ATOM 1686 N N . SER A 1 215 ? 2.821 16.394 -9.253 1.00 57.19 215 SER A N 1
ATOM 1687 C CA . SER A 1 215 ? 3.189 17.699 -8.695 1.00 57.19 215 SER A CA 1
ATOM 1688 C C . SER A 1 215 ? 2.948 18.777 -9.754 1.00 57.19 215 SER A C 1
ATOM 1690 O O . SER A 1 215 ? 3.556 18.753 -10.826 1.00 57.19 215 SER A O 1
ATOM 1692 N N . ARG A 1 216 ? 2.063 19.738 -9.475 1.00 50.66 216 ARG A N 1
ATOM 1693 C CA . ARG A 1 216 ? 1.970 20.952 -10.292 1.00 50.66 216 ARG A CA 1
ATOM 1694 C C . ARG A 1 216 ? 3.245 21.779 -10.093 1.00 50.66 216 ARG A C 1
ATOM 1696 O O . ARG A 1 216 ? 3.635 22.007 -8.956 1.00 50.66 216 ARG A O 1
ATOM 1703 N N . LEU A 1 217 ? 3.792 22.258 -11.213 1.00 41.53 217 LEU A N 1
ATOM 1704 C CA . LEU A 1 217 ? 4.921 23.186 -11.394 1.00 41.53 217 LEU A CA 1
ATOM 1705 C C . LEU A 1 217 ? 6.327 22.564 -11.503 1.00 41.53 217 LEU A C 1
ATOM 1707 O O . LEU A 1 217 ? 6.913 22.088 -10.537 1.00 41.53 217 LEU A O 1
ATOM 1711 N N . GLY A 1 218 ? 6.909 22.737 -12.694 1.00 46.31 218 GLY A N 1
ATOM 1712 C CA . GLY A 1 218 ? 8.355 22.769 -12.923 1.00 46.31 218 GLY A CA 1
ATOM 1713 C C . GLY A 1 218 ? 8.972 21.466 -13.423 1.00 46.31 218 GLY A C 1
ATOM 1714 O O . GLY A 1 218 ? 8.448 20.386 -13.184 1.00 46.31 218 GLY A O 1
ATOM 1715 N N . ALA A 1 219 ? 10.112 21.595 -14.104 1.00 46.53 219 ALA A N 1
ATOM 1716 C CA . ALA A 1 219 ? 10.908 20.574 -14.798 1.00 46.53 219 ALA A CA 1
ATOM 1717 C C . ALA A 1 219 ? 11.339 19.322 -13.984 1.00 46.53 219 ALA A C 1
ATOM 1719 O O . ALA A 1 219 ? 12.166 18.548 -14.451 1.00 46.53 219 ALA A O 1
ATOM 1720 N N . PHE A 1 220 ? 10.803 19.109 -12.779 1.00 48.41 220 PHE A N 1
ATOM 1721 C CA . PHE A 1 220 ? 11.278 18.129 -11.801 1.00 48.41 220 PHE A CA 1
ATOM 1722 C C . PHE A 1 220 ? 10.492 16.816 -11.765 1.00 48.41 220 PHE A C 1
ATOM 1724 O O . PHE A 1 220 ? 10.988 15.846 -11.204 1.00 48.41 220 PHE A O 1
ATOM 1731 N N . ASN A 1 221 ? 9.286 16.748 -12.341 1.00 58.25 221 ASN A N 1
ATOM 1732 C CA . ASN A 1 221 ? 8.465 15.534 -12.273 1.00 58.25 221 ASN A CA 1
ATOM 1733 C C . ASN A 1 221 ? 8.214 14.962 -13.670 1.00 58.25 221 ASN A C 1
ATOM 1735 O O . ASN A 1 221 ? 7.122 15.036 -14.233 1.00 58.25 221 ASN A O 1
ATOM 1739 N N . VAL A 1 222 ? 9.293 14.440 -14.255 1.00 72.12 222 VAL A N 1
ATOM 1740 C CA . VAL A 1 222 ? 9.238 13.688 -15.508 1.00 72.12 222 VAL A CA 1
ATOM 1741 C C . VAL A 1 222 ? 8.533 12.356 -15.227 1.00 72.12 222 VAL A C 1
ATOM 1743 O O . VAL A 1 222 ? 8.882 11.690 -14.245 1.00 72.12 222 VAL A O 1
ATOM 1746 N N . PRO A 1 223 ? 7.568 11.929 -16.061 1.00 81.62 223 PRO A N 1
ATOM 1747 C CA . PRO A 1 223 ? 6.956 10.618 -15.916 1.00 81.62 223 PRO A CA 1
ATOM 1748 C C . PRO A 1 223 ? 8.021 9.521 -15.845 1.00 81.62 223 PRO A C 1
ATOM 1750 O O . PRO A 1 223 ? 8.989 9.520 -16.614 1.00 81.62 223 PRO A O 1
ATOM 1753 N N . TRP A 1 224 ? 7.856 8.579 -14.919 1.00 87.25 224 TRP A N 1
ATOM 1754 C CA . TRP A 1 224 ? 8.802 7.471 -14.778 1.00 87.25 224 TRP A CA 1
ATOM 1755 C C . TRP A 1 224 ? 8.652 6.440 -15.897 1.00 87.25 224 TRP A C 1
ATOM 1757 O O . TRP A 1 224 ? 9.629 5.792 -16.253 1.00 87.25 224 TRP A O 1
ATOM 1767 N N . ALA A 1 225 ? 7.457 6.315 -16.483 1.00 87.88 225 ALA A N 1
ATOM 1768 C CA . ALA A 1 225 ? 7.180 5.308 -17.506 1.00 87.88 225 ALA A CA 1
ATOM 1769 C C . ALA A 1 225 ? 7.347 5.793 -18.952 1.00 87.88 225 ALA A C 1
ATOM 1771 O O . ALA A 1 225 ? 7.734 5.004 -19.811 1.00 87.88 225 ALA A O 1
ATOM 1772 N N . LEU A 1 226 ? 7.056 7.065 -19.242 1.00 84.69 226 LEU A N 1
ATOM 1773 C CA . LEU A 1 226 ? 6.982 7.596 -20.609 1.00 84.69 226 LEU A CA 1
ATOM 1774 C C . LEU A 1 226 ? 7.917 8.783 -20.809 1.00 84.69 226 LEU A C 1
ATOM 1776 O O . LEU A 1 226 ? 8.096 9.601 -19.908 1.00 84.69 226 LEU A O 1
ATOM 1780 N N . PHE A 1 227 ? 8.452 8.919 -22.021 1.00 78.56 227 PHE A N 1
ATOM 1781 C CA . PHE A 1 227 ? 9.031 10.189 -22.446 1.00 78.56 227 PHE A CA 1
ATOM 1782 C C . PHE A 1 227 ? 7.946 11.273 -22.490 1.00 78.56 227 PHE A C 1
ATOM 1784 O O . PHE A 1 227 ? 6.803 11.018 -22.887 1.00 78.56 227 PHE A O 1
ATOM 1791 N N . ALA A 1 228 ? 8.301 12.494 -22.086 1.00 64.38 228 ALA A N 1
ATOM 1792 C CA . ALA A 1 228 ? 7.431 13.646 -22.289 1.00 64.38 228 ALA A CA 1
ATOM 1793 C C . ALA A 1 228 ? 7.178 13.810 -23.796 1.00 64.38 228 ALA A C 1
ATOM 1795 O O . ALA A 1 228 ? 8.114 13.736 -24.591 1.00 64.38 228 ALA A O 1
ATOM 1796 N N . ARG A 1 229 ? 5.917 13.994 -24.210 1.00 57.28 229 ARG A N 1
ATOM 1797 C CA . ARG A 1 229 ? 5.592 14.183 -25.632 1.00 57.28 229 ARG A CA 1
ATOM 1798 C C . ARG A 1 229 ? 6.289 15.452 -26.127 1.00 57.28 229 ARG A C 1
ATOM 1800 O O . ARG A 1 229 ? 5.983 16.539 -25.634 1.00 57.28 229 ARG A O 1
ATOM 1807 N N . SER A 1 230 ? 7.189 15.303 -27.098 1.00 41.53 230 SER A N 1
ATOM 1808 C CA . SER A 1 230 ? 7.821 16.399 -27.837 1.00 41.53 230 SER A CA 1
ATOM 1809 C C . SER A 1 230 ? 6.730 17.256 -28.487 1.00 41.53 230 SER A C 1
ATOM 1811 O O . SER A 1 230 ? 6.189 16.897 -29.523 1.00 41.53 230 SER A O 1
ATOM 1813 N N . GLY A 1 231 ? 6.312 18.333 -27.822 1.00 41.97 231 GLY A N 1
ATOM 1814 C CA . GLY A 1 231 ? 5.188 19.173 -28.257 1.00 41.97 231 GLY A CA 1
ATOM 1815 C C . GLY A 1 231 ? 4.461 19.873 -27.110 1.00 41.97 231 GLY A C 1
ATOM 1816 O O . GLY A 1 231 ? 3.939 20.971 -27.288 1.00 41.97 231 GLY A O 1
ATOM 1817 N N . LEU A 1 232 ? 4.507 19.321 -25.893 1.00 40.31 232 LEU A N 1
ATOM 1818 C CA . LEU A 1 232 ? 4.129 20.071 -24.697 1.00 40.31 232 LEU A CA 1
ATOM 1819 C C . LEU A 1 232 ? 5.313 20.952 -24.292 1.00 40.31 232 LEU A C 1
ATOM 1821 O O . LEU A 1 232 ? 6.144 20.555 -23.479 1.00 40.31 232 LEU A O 1
ATOM 1825 N N . ARG A 1 233 ? 5.397 22.160 -24.868 1.00 30.16 233 ARG A N 1
ATOM 1826 C CA . ARG A 1 233 ? 6.194 23.245 -24.282 1.00 30.16 233 ARG A CA 1
ATOM 1827 C C . ARG A 1 233 ? 5.637 23.509 -22.883 1.00 30.16 233 ARG A C 1
ATOM 1829 O O . ARG A 1 233 ? 4.698 24.282 -22.717 1.00 30.16 233 ARG A O 1
ATOM 1836 N N . LEU A 1 234 ? 6.191 22.837 -21.876 1.00 36.88 234 LEU A N 1
ATOM 1837 C CA . LEU A 1 234 ? 6.055 23.269 -20.494 1.00 36.88 234 LEU A CA 1
ATOM 1838 C C . LEU A 1 234 ? 6.670 24.667 -20.474 1.00 36.88 234 LEU A C 1
ATOM 1840 O O . LEU A 1 234 ? 7.853 24.806 -20.773 1.00 36.88 234 LEU A O 1
ATOM 1844 N N . ALA A 1 235 ? 5.852 25.697 -20.266 1.00 27.22 235 ALA A N 1
ATOM 1845 C CA . ALA A 1 235 ? 6.311 27.076 -20.298 1.00 27.22 235 ALA A CA 1
ATOM 1846 C C . ALA A 1 235 ? 7.498 27.229 -19.336 1.00 27.22 235 ALA A C 1
ATOM 1848 O O . ALA A 1 235 ? 7.328 27.192 -18.117 1.00 27.22 235 ALA A O 1
ATOM 1849 N N . SER A 1 236 ? 8.704 27.350 -19.887 1.00 30.98 236 SER A N 1
ATOM 1850 C CA . SER A 1 236 ? 9.873 27.741 -19.115 1.00 30.98 236 SER A CA 1
ATOM 1851 C C . SER A 1 236 ? 9.600 29.141 -18.563 1.00 30.98 236 SER A C 1
ATOM 1853 O O . SER A 1 236 ? 9.244 30.029 -19.345 1.00 30.98 236 SER A O 1
ATOM 1855 N N . PRO A 1 237 ? 9.755 29.385 -17.251 1.00 31.64 237 PRO A N 1
ATOM 1856 C CA . PRO A 1 237 ? 9.856 30.746 -16.755 1.00 31.64 237 PRO A CA 1
ATOM 1857 C C . PRO A 1 237 ? 11.047 31.394 -17.457 1.00 31.64 237 PRO A C 1
ATOM 1859 O O . PRO A 1 237 ? 12.123 30.797 -17.544 1.00 31.64 237 PRO A O 1
ATOM 1862 N N . GLN A 1 238 ? 10.832 32.580 -18.017 1.00 32.28 238 GLN A N 1
ATOM 1863 C CA . GLN A 1 238 ? 11.879 33.333 -18.686 1.00 32.28 238 GLN A CA 1
ATOM 1864 C C . GLN A 1 238 ? 13.083 33.512 -17.752 1.00 32.28 238 GLN A C 1
ATOM 1866 O O . GLN A 1 238 ? 12.938 33.870 -16.586 1.00 32.28 238 GLN A O 1
ATOM 1871 N N . SER A 1 239 ? 14.249 33.212 -18.324 1.00 34.09 239 SER A N 1
ATOM 1872 C CA . SER A 1 239 ? 15.608 33.525 -17.891 1.00 34.09 239 SER A CA 1
ATOM 1873 C C . SER A 1 239 ? 15.727 34.577 -16.778 1.00 34.09 239 SER A C 1
ATOM 1875 O O . SER A 1 239 ? 15.491 35.765 -16.994 1.00 34.09 239 SER A O 1
ATOM 1877 N N . GLY A 1 240 ? 16.197 34.131 -15.615 1.00 28.12 240 GLY A N 1
ATOM 1878 C CA . GLY A 1 240 ? 16.983 34.928 -14.682 1.00 28.12 240 GLY A CA 1
ATOM 1879 C C . GLY A 1 240 ? 18.274 34.160 -14.419 1.00 28.12 240 GLY A C 1
ATOM 1880 O O . GLY A 1 240 ? 18.229 33.027 -13.949 1.00 28.12 240 GLY A O 1
ATOM 1881 N N . SER A 1 241 ? 19.402 34.745 -14.808 1.00 36.97 241 SER A N 1
ATOM 1882 C CA . SER A 1 241 ? 20.746 34.163 -14.789 1.00 36.97 241 SER A CA 1
ATOM 1883 C C . SER A 1 241 ? 21.113 33.474 -13.467 1.00 36.97 241 SER A C 1
ATOM 1885 O O . SER A 1 241 ? 21.175 34.121 -12.422 1.00 36.97 241 SER A O 1
ATOM 1887 N N . GLY A 1 242 ? 21.447 32.187 -13.535 1.00 27.41 242 GLY A N 1
ATOM 1888 C CA . GLY A 1 242 ? 22.073 31.429 -12.454 1.00 27.41 242 GLY A CA 1
ATOM 1889 C C . GLY A 1 242 ? 22.471 30.046 -12.965 1.00 27.41 242 GLY A C 1
ATOM 1890 O O . GLY A 1 242 ? 21.643 29.362 -13.558 1.00 27.41 242 GLY A O 1
ATOM 1891 N N . ASN A 1 243 ? 23.747 29.688 -12.806 1.00 26.27 243 ASN A N 1
ATOM 1892 C CA . ASN A 1 243 ? 24.388 28.514 -13.411 1.00 26.27 243 ASN A CA 1
ATOM 1893 C C . ASN A 1 243 ? 23.590 27.202 -13.231 1.00 26.27 243 ASN A C 1
ATOM 1895 O O . ASN A 1 243 ? 23.112 26.941 -12.123 1.00 26.27 243 ASN A O 1
ATOM 1899 N N . PRO A 1 244 ? 23.498 26.337 -14.262 1.00 29.12 244 PRO A N 1
ATOM 1900 C CA . PRO A 1 244 ? 22.926 25.003 -14.114 1.00 29.12 244 PRO A CA 1
ATOM 1901 C C . PRO A 1 244 ? 23.840 24.125 -13.252 1.00 29.12 244 PRO A C 1
ATOM 1903 O O . PRO A 1 244 ? 25.040 24.040 -13.498 1.00 29.12 244 PRO A O 1
ATOM 1906 N N . ILE A 1 245 ? 23.260 23.462 -12.253 1.00 30.41 245 ILE A N 1
ATOM 1907 C CA . ILE A 1 245 ? 23.898 22.347 -11.549 1.00 30.41 245 ILE A CA 1
ATOM 1908 C C . ILE A 1 245 ? 23.693 21.103 -12.419 1.00 30.41 245 ILE A C 1
ATOM 1910 O O . ILE A 1 245 ? 22.553 20.713 -12.677 1.00 30.41 245 ILE A O 1
ATOM 1914 N N . GLU A 1 246 ? 24.796 20.521 -12.889 1.00 24.80 246 GLU A N 1
ATOM 1915 C CA . GLU A 1 246 ? 24.844 19.273 -13.650 1.00 24.80 246 GLU A CA 1
ATOM 1916 C C . GLU A 1 246 ? 24.286 18.102 -12.828 1.00 24.80 246 GLU A C 1
ATOM 1918 O O . GLU A 1 246 ? 24.824 17.735 -11.784 1.00 24.80 246 GLU A O 1
ATOM 1923 N N . TRP A 1 247 ? 23.236 17.465 -13.342 1.00 26.28 247 TRP A N 1
ATOM 1924 C CA . TRP A 1 247 ? 23.038 16.030 -13.173 1.00 26.28 247 TRP A CA 1
ATOM 1925 C C . TRP A 1 247 ? 23.036 15.436 -14.575 1.00 26.28 247 TRP A C 1
ATOM 1927 O O . TRP A 1 247 ? 22.138 15.718 -15.370 1.00 26.28 247 TRP A O 1
ATOM 1937 N N . ALA A 1 248 ? 24.067 14.652 -14.879 1.00 23.98 248 ALA A N 1
ATOM 1938 C CA . ALA A 1 248 ? 24.238 13.974 -16.152 1.00 23.98 248 ALA A CA 1
ATOM 1939 C C . ALA A 1 248 ? 23.075 12.998 -16.390 1.00 23.98 248 ALA A C 1
ATOM 1941 O O . ALA A 1 248 ? 22.979 11.944 -15.762 1.00 23.98 248 ALA A O 1
ATOM 1942 N N . ALA A 1 249 ? 22.170 13.368 -17.292 1.00 28.23 249 ALA A N 1
ATOM 1943 C CA . ALA A 1 249 ? 21.563 12.390 -18.173 1.00 28.23 249 ALA A CA 1
ATOM 1944 C C . ALA A 1 249 ? 22.557 12.233 -19.324 1.00 28.23 249 ALA A C 1
ATOM 1946 O O . ALA A 1 249 ? 22.811 13.202 -20.036 1.00 28.23 249 ALA A O 1
ATOM 1947 N N . GLU A 1 250 ? 23.171 11.059 -19.448 1.00 27.02 250 GLU A N 1
ATOM 1948 C CA . GLU A 1 250 ? 23.927 10.714 -20.648 1.00 27.02 250 GLU A CA 1
ATOM 1949 C C . GLU A 1 250 ? 22.973 10.843 -21.841 1.00 27.02 250 GLU A C 1
ATOM 1951 O O . GLU A 1 250 ? 21.986 10.109 -21.958 1.00 27.02 250 GLU A O 1
ATOM 1956 N N . GLU A 1 251 ? 23.223 11.845 -22.681 1.00 31.16 251 GLU A N 1
ATOM 1957 C CA . GLU A 1 251 ? 22.611 11.932 -23.994 1.00 31.16 251 GLU A CA 1
ATOM 1958 C C . GLU A 1 251 ? 23.034 10.684 -24.769 1.00 31.16 251 GLU A C 1
ATOM 1960 O O . GLU A 1 251 ? 24.218 10.432 -24.985 1.00 31.16 251 GLU A O 1
ATOM 1965 N N . ALA A 1 252 ? 22.056 9.866 -25.151 1.00 30.61 252 ALA A N 1
ATOM 1966 C CA . ALA A 1 252 ? 22.296 8.811 -26.114 1.00 30.61 252 ALA A CA 1
ATOM 1967 C C . ALA A 1 252 ? 22.566 9.473 -27.471 1.00 30.61 252 ALA A C 1
ATOM 1969 O O . ALA A 1 252 ? 21.642 9.936 -28.143 1.00 30.61 252 ALA A O 1
ATOM 1970 N N . ASP A 1 253 ? 23.847 9.520 -27.824 1.00 27.50 253 ASP A N 1
ATOM 1971 C CA . ASP A 1 253 ? 24.361 9.835 -29.148 1.00 27.50 253 ASP A CA 1
ATOM 1972 C C . ASP A 1 253 ? 23.628 9.045 -30.241 1.00 27.50 253 ASP A C 1
ATOM 1974 O O . ASP A 1 253 ? 23.443 7.828 -30.149 1.00 27.50 253 ASP A O 1
ATOM 1978 N N . GLY A 1 254 ? 23.287 9.749 -31.321 1.00 32.22 254 GLY A N 1
ATOM 1979 C CA . GLY A 1 254 ? 22.964 9.139 -32.607 1.00 32.22 254 GLY A CA 1
ATOM 1980 C C . GLY A 1 254 ? 21.665 9.623 -33.237 1.00 32.22 254 GLY A C 1
ATOM 1981 O O . GLY A 1 254 ? 20.707 8.858 -33.342 1.00 32.22 254 GLY A O 1
ATOM 1982 N N . LEU A 1 255 ? 21.650 10.853 -33.758 1.00 31.09 255 LEU A N 1
ATOM 1983 C CA . LEU A 1 255 ? 20.831 11.136 -34.935 1.00 31.09 255 LEU A CA 1
ATOM 1984 C C . LEU A 1 255 ? 21.511 12.168 -35.839 1.00 31.09 255 LEU A C 1
ATOM 1986 O O . LEU A 1 255 ? 21.729 13.315 -35.450 1.00 31.09 255 LEU A O 1
ATOM 1990 N N . ASP A 1 256 ? 21.845 11.711 -37.045 1.00 26.08 256 ASP A N 1
ATOM 1991 C CA . ASP A 1 256 ? 22.421 12.492 -38.132 1.00 26.08 256 ASP A CA 1
ATOM 1992 C C . ASP A 1 256 ? 21.670 13.812 -38.337 1.00 26.08 256 ASP A C 1
ATOM 1994 O O . ASP A 1 256 ? 20.463 13.852 -38.593 1.00 26.08 256 ASP A O 1
ATOM 1998 N N . SER A 1 257 ? 22.417 14.910 -38.260 1.00 31.05 257 SER A N 1
ATOM 1999 C CA . SER A 1 257 ? 21.942 16.236 -38.635 1.00 31.05 257 SER A CA 1
ATOM 2000 C C . SER A 1 257 ? 21.787 16.325 -40.154 1.00 31.05 257 SER A C 1
ATOM 2002 O O . SER A 1 257 ? 22.690 16.769 -40.858 1.00 31.05 257 SER A O 1
ATOM 2004 N N . ALA A 1 258 ? 20.622 15.941 -40.671 1.00 27.53 258 ALA A N 1
ATOM 2005 C CA . ALA A 1 258 ? 20.151 16.437 -41.958 1.00 27.53 258 ALA A CA 1
ATOM 2006 C C . ALA A 1 258 ? 19.426 17.770 -41.723 1.00 27.53 258 ALA A C 1
ATOM 2008 O O . ALA A 1 258 ? 18.270 17.821 -41.301 1.00 27.53 258 ALA A O 1
ATOM 2009 N N . SER A 1 259 ? 20.135 18.870 -41.964 1.00 32.44 259 SER A N 1
ATOM 2010 C CA . SER A 1 259 ? 19.579 20.219 -41.982 1.00 32.44 259 SER A CA 1
ATOM 2011 C C . SER A 1 259 ? 18.573 20.361 -43.129 1.00 32.44 259 SER A C 1
ATOM 2013 O O . SER A 1 259 ? 18.964 20.617 -44.266 1.00 32.44 259 SER A O 1
ATOM 2015 N N . ASN A 1 260 ? 17.280 20.235 -42.839 1.00 30.23 260 ASN A N 1
ATOM 2016 C CA . ASN A 1 260 ? 16.232 20.698 -43.745 1.00 30.23 260 ASN A CA 1
ATOM 2017 C C . ASN A 1 260 ? 15.874 22.140 -43.377 1.00 30.23 260 ASN A C 1
ATOM 2019 O O . ASN A 1 260 ? 15.088 22.396 -42.466 1.00 30.23 260 ASN A O 1
ATOM 2023 N N . ILE A 1 261 ? 16.481 23.089 -44.091 1.00 34.84 261 ILE A N 1
ATOM 2024 C CA . ILE A 1 261 ? 15.965 24.454 -44.192 1.00 34.84 261 ILE A CA 1
ATOM 2025 C C . ILE A 1 261 ? 14.640 24.340 -44.954 1.00 34.84 261 ILE A C 1
ATOM 2027 O O . ILE A 1 261 ? 14.631 23.973 -46.126 1.00 34.84 261 ILE A O 1
ATOM 2031 N N . ALA A 1 262 ? 13.521 24.575 -44.271 1.00 33.34 262 ALA A N 1
ATOM 2032 C CA . ALA A 1 262 ? 12.203 24.567 -44.892 1.00 33.34 262 ALA A CA 1
ATOM 2033 C C . ALA A 1 262 ? 12.023 25.824 -45.759 1.00 33.34 262 ALA A C 1
ATOM 2035 O O . ALA A 1 262 ? 12.079 26.949 -45.261 1.00 33.34 262 ALA A O 1
ATOM 2036 N N . ASP A 1 263 ? 11.810 25.603 -47.054 1.00 34.09 263 ASP A N 1
ATOM 2037 C CA . ASP A 1 263 ? 11.410 26.604 -48.042 1.00 34.09 263 ASP A CA 1
ATOM 2038 C C . ASP A 1 263 ? 9.957 27.050 -47.756 1.00 34.09 263 ASP A C 1
ATOM 2040 O O . ASP A 1 263 ? 9.078 26.192 -47.630 1.00 34.09 263 ASP A O 1
ATOM 2044 N N . PRO A 1 264 ? 9.641 28.352 -47.632 1.00 34.81 264 PRO A N 1
ATOM 2045 C CA . PRO A 1 264 ? 8.352 28.806 -47.099 1.00 34.81 264 PRO A CA 1
ATOM 2046 C C . PRO A 1 264 ? 7.181 28.779 -48.104 1.00 34.81 264 PRO A C 1
ATOM 2048 O O . PRO A 1 264 ? 6.172 29.432 -47.858 1.00 34.81 264 PRO A O 1
ATOM 2051 N N . ASN A 1 265 ? 7.273 28.042 -49.218 1.00 38.72 265 ASN A N 1
ATOM 2052 C CA . ASN A 1 265 ? 6.313 28.145 -50.330 1.00 38.72 265 ASN A CA 1
ATOM 2053 C C . ASN A 1 265 ? 5.697 26.823 -50.827 1.00 38.72 265 ASN A C 1
ATOM 2055 O O . ASN A 1 265 ? 5.255 26.767 -51.970 1.00 38.72 265 ASN A O 1
ATOM 2059 N N . ASN A 1 266 ? 5.578 25.787 -49.992 1.00 35.12 266 ASN A N 1
ATOM 2060 C CA . ASN A 1 266 ? 4.701 24.652 -50.314 1.00 35.12 266 ASN A CA 1
ATOM 2061 C C . ASN A 1 266 ? 3.448 24.660 -49.438 1.00 35.12 266 ASN A C 1
ATOM 2063 O O . ASN A 1 266 ? 3.450 24.215 -48.292 1.00 35.12 266 ASN A O 1
ATOM 2067 N N . ALA A 1 267 ? 2.370 25.190 -50.014 1.00 43.34 267 ALA A N 1
ATOM 2068 C CA . ALA A 1 267 ? 1.012 24.986 -49.548 1.00 43.34 267 ALA A CA 1
ATOM 2069 C C . ALA A 1 267 ? 0.525 23.629 -50.072 1.00 43.34 267 ALA A C 1
ATOM 2071 O O . ALA A 1 267 ? -0.052 23.571 -51.151 1.00 43.34 267 ALA A O 1
ATOM 2072 N N . ASP A 1 268 ? 0.761 22.562 -49.310 1.00 37.38 268 ASP A N 1
ATOM 2073 C CA . ASP A 1 268 ? 0.122 21.265 -49.530 1.00 37.38 268 ASP A CA 1
ATOM 2074 C C . ASP A 1 268 ? -0.451 20.734 -48.206 1.00 37.38 268 ASP A C 1
ATOM 2076 O O . ASP A 1 268 ? 0.264 20.515 -47.231 1.00 37.38 268 ASP A O 1
ATOM 2080 N N . ASP A 1 269 ? -1.781 20.629 -48.212 1.00 31.69 269 ASP A N 1
ATOM 2081 C CA . ASP A 1 269 ? -2.691 19.742 -47.473 1.00 31.69 269 ASP A CA 1
ATOM 2082 C C . ASP A 1 269 ? -2.243 19.188 -46.092 1.00 31.69 269 ASP A C 1
ATOM 2084 O O . ASP A 1 269 ? -1.315 18.374 -46.011 1.00 31.69 269 ASP A O 1
ATOM 2088 N N . PRO A 1 270 ? -2.926 19.526 -44.973 1.00 37.97 270 PRO A N 1
ATOM 2089 C CA . PRO A 1 270 ? -2.616 18.954 -43.669 1.00 37.97 270 PRO A CA 1
ATOM 2090 C C . PRO A 1 270 ? -3.104 17.502 -43.608 1.00 37.97 270 PRO A C 1
ATOM 2092 O O . PRO A 1 270 ? -4.204 17.201 -43.142 1.00 37.97 270 PRO A O 1
ATOM 2095 N N . SER A 1 271 ? -2.256 16.571 -44.043 1.00 34.84 271 SER A N 1
ATOM 2096 C CA . SER A 1 271 ? -2.415 15.161 -43.687 1.00 34.84 271 SER A CA 1
ATOM 2097 C C . SER A 1 271 ? -2.439 15.026 -42.153 1.00 34.84 271 SER A C 1
ATOM 2099 O O . SER A 1 271 ? -1.686 15.730 -41.471 1.00 34.84 271 SER A O 1
ATOM 2101 N N . PRO A 1 272 ? -3.293 14.161 -41.575 1.00 39.34 272 PRO A N 1
ATOM 2102 C CA . PRO A 1 272 ? -3.400 14.039 -40.130 1.00 39.34 272 PRO A CA 1
ATOM 2103 C C . PRO A 1 272 ? -2.059 13.559 -39.577 1.00 39.34 272 PRO A C 1
ATOM 2105 O O . PRO A 1 272 ? -1.577 12.488 -39.955 1.00 39.34 272 PRO A O 1
ATOM 2108 N N . GLU A 1 273 ? -1.461 14.368 -38.698 1.00 41.69 273 GLU A N 1
ATOM 2109 C CA . GLU A 1 273 ? -0.255 14.037 -37.943 1.00 41.69 273 GLU A CA 1
ATOM 2110 C C . GLU A 1 273 ? -0.326 12.575 -37.487 1.00 41.69 273 GLU A C 1
ATOM 2112 O O . GLU A 1 273 ? -1.207 12.191 -36.710 1.00 41.69 273 GLU A O 1
ATOM 2117 N N . LYS A 1 274 ? 0.587 11.733 -37.989 1.00 41.81 274 LYS A N 1
ATOM 2118 C CA . LYS A 1 274 ? 0.782 10.376 -37.472 1.00 41.81 274 LYS A CA 1
ATOM 2119 C C . LYS A 1 274 ? 1.100 10.519 -35.990 1.00 41.81 274 LYS A C 1
ATOM 2121 O O . LYS A 1 274 ? 2.226 10.840 -35.628 1.00 41.81 274 LYS A O 1
ATOM 2126 N N . SER A 1 275 ? 0.104 10.310 -35.134 1.00 46.19 275 SER A N 1
ATOM 2127 C CA . SER A 1 275 ? 0.269 10.388 -33.691 1.00 46.19 275 SER A CA 1
ATOM 2128 C C . SER A 1 275 ? 1.287 9.330 -33.265 1.00 46.19 275 SER A C 1
ATOM 2130 O O . SER A 1 275 ? 0.950 8.146 -33.168 1.00 46.19 275 SER A O 1
ATOM 2132 N N . GLU A 1 276 ? 2.543 9.728 -33.056 1.00 57.62 276 GLU A N 1
ATOM 2133 C CA . GLU A 1 276 ? 3.561 8.825 -32.533 1.00 57.62 276 GLU A CA 1
ATOM 2134 C C . GLU A 1 276 ? 3.075 8.271 -31.191 1.00 57.62 276 GLU A C 1
ATOM 2136 O O . GLU A 1 276 ? 2.703 9.018 -30.277 1.00 57.62 276 GLU A O 1
ATOM 2141 N N . LYS A 1 277 ? 3.040 6.939 -31.083 1.00 63.44 277 LYS A N 1
ATOM 2142 C CA . LYS A 1 277 ? 2.734 6.268 -29.820 1.00 63.44 277 LYS A CA 1
ATOM 2143 C C . LYS A 1 277 ? 3.776 6.713 -28.785 1.00 63.44 277 LYS A C 1
ATOM 2145 O O . LYS A 1 277 ? 4.969 6.665 -29.095 1.00 63.44 277 LYS A O 1
ATOM 2150 N N . PRO A 1 278 ? 3.373 7.127 -27.571 1.00 69.94 278 PRO A N 1
ATOM 2151 C CA . PRO A 1 278 ? 4.331 7.506 -26.542 1.00 69.94 278 PRO A CA 1
ATOM 2152 C C . PRO A 1 278 ? 5.319 6.370 -26.268 1.00 69.94 278 PRO A C 1
ATOM 2154 O O . PRO A 1 278 ? 4.928 5.215 -26.098 1.00 69.94 278 PRO A O 1
ATOM 2157 N N . LYS A 1 279 ? 6.611 6.700 -26.253 1.00 81.38 279 LYS A N 1
ATOM 2158 C CA . LYS A 1 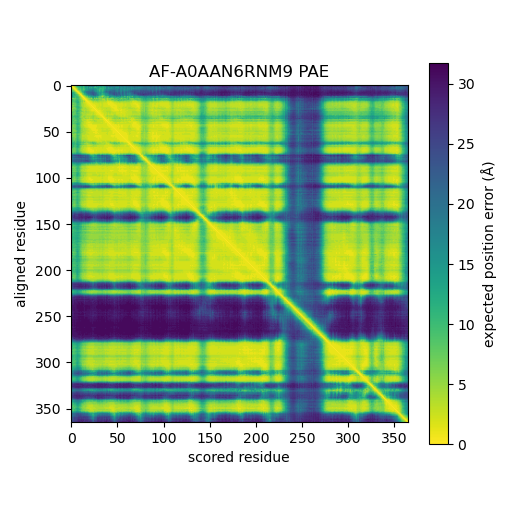279 ? 7.691 5.732 -26.049 1.00 81.38 279 LYS A CA 1
ATOM 2159 C C . LYS A 1 279 ? 7.909 5.496 -24.552 1.00 81.38 279 LYS A C 1
ATOM 2161 O O . LYS A 1 279 ? 7.965 6.452 -23.774 1.00 81.38 279 LYS A O 1
ATOM 2166 N N . LEU A 1 280 ? 8.048 4.224 -24.165 1.00 86.06 280 LEU A N 1
ATOM 2167 C CA . LEU A 1 280 ? 8.478 3.847 -22.816 1.00 86.06 280 LEU A CA 1
ATOM 2168 C C . LEU A 1 280 ? 9.915 4.314 -22.582 1.00 86.06 280 LEU A C 1
ATOM 2170 O O . LEU A 1 280 ? 10.753 4.202 -23.479 1.00 86.06 280 LEU A O 1
ATOM 2174 N N . ARG A 1 281 ? 10.205 4.779 -21.368 1.00 88.88 281 ARG A N 1
ATOM 2175 C CA . ARG A 1 281 ? 11.581 5.064 -20.950 1.00 88.88 281 ARG A CA 1
ATOM 2176 C C . ARG A 1 281 ? 12.397 3.768 -20.846 1.00 88.88 281 ARG A C 1
ATOM 2178 O O . ARG A 1 281 ? 11.821 2.751 -20.441 1.00 88.88 281 ARG A O 1
ATOM 2185 N N . PRO A 1 282 ? 13.703 3.779 -21.177 1.00 90.25 282 PRO A N 1
ATOM 2186 C CA . PRO A 1 282 ? 14.545 2.584 -21.132 1.00 90.25 282 PRO A CA 1
ATOM 2187 C C . PRO A 1 282 ? 14.518 1.889 -19.774 1.00 90.25 282 PRO A C 1
ATOM 2189 O O . PRO A 1 282 ? 14.378 0.673 -19.708 1.00 90.25 282 PRO A O 1
ATOM 2192 N N . GLU A 1 283 ? 14.557 2.653 -18.686 1.00 91.69 283 GLU A N 1
ATOM 2193 C CA . GLU A 1 283 ? 14.647 2.103 -17.336 1.00 91.69 283 GLU A CA 1
ATOM 2194 C C . GLU A 1 283 ? 13.327 1.465 -16.889 1.00 91.69 283 GLU A C 1
ATOM 2196 O O . GLU A 1 283 ? 13.316 0.412 -16.252 1.00 91.69 283 GLU A O 1
ATOM 2201 N N . PHE A 1 284 ? 12.195 2.059 -17.282 1.00 92.62 284 PHE A N 1
ATOM 2202 C CA . PHE A 1 284 ? 10.879 1.457 -17.070 1.00 92.62 284 PHE A CA 1
ATOM 2203 C C . PHE A 1 284 ? 10.698 0.191 -17.909 1.00 92.62 284 PHE A C 1
ATOM 2205 O O . PHE A 1 284 ? 10.195 -0.811 -17.406 1.00 92.62 284 PHE A O 1
ATOM 2212 N N . ARG A 1 285 ? 11.128 0.216 -19.179 1.00 9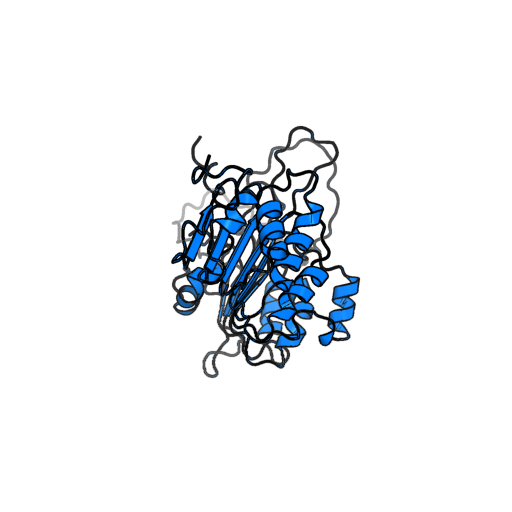1.75 285 ARG A N 1
ATOM 2213 C CA . ARG A 1 285 ? 11.085 -0.952 -20.068 1.00 91.75 285 ARG A CA 1
ATOM 2214 C C . ARG A 1 285 ? 11.941 -2.094 -19.523 1.00 91.75 285 ARG A C 1
ATOM 2216 O O . ARG A 1 285 ? 11.436 -3.204 -19.420 1.00 91.75 285 ARG A O 1
ATOM 2223 N N . GLN A 1 286 ? 13.179 -1.819 -19.119 1.00 93.56 286 GLN A N 1
ATOM 2224 C CA . GLN A 1 286 ? 14.083 -2.816 -18.543 1.00 93.56 286 GLN A CA 1
ATOM 2225 C C . GLN A 1 286 ? 13.489 -3.440 -17.274 1.00 93.56 286 GLN A C 1
ATOM 2227 O O . GLN A 1 286 ? 13.527 -4.657 -17.094 1.00 93.56 286 GLN A O 1
ATOM 2232 N N . PHE A 1 287 ? 12.893 -2.618 -16.405 1.00 96.06 287 PHE A N 1
ATOM 2233 C CA . PHE A 1 287 ? 12.178 -3.111 -15.233 1.00 96.06 287 PHE A CA 1
ATOM 2234 C C . PHE A 1 287 ? 10.978 -3.992 -15.613 1.00 96.06 287 PHE A C 1
ATOM 2236 O O . PHE A 1 287 ? 10.806 -5.065 -15.035 1.00 96.06 287 PHE A O 1
ATOM 2243 N N . ALA A 1 288 ? 10.168 -3.576 -16.592 1.00 94.44 288 ALA A N 1
ATOM 2244 C CA . ALA A 1 288 ? 9.017 -4.340 -17.070 1.00 94.44 288 ALA A CA 1
ATOM 2245 C C . ALA A 1 288 ? 9.432 -5.698 -17.669 1.00 94.44 288 ALA A C 1
ATOM 2247 O O . ALA A 1 288 ? 8.838 -6.729 -17.357 1.00 94.44 288 ALA A O 1
ATOM 2248 N N . GLU A 1 289 ? 10.483 -5.719 -18.487 1.00 93.19 289 GLU A N 1
ATOM 2249 C CA . GLU A 1 289 ? 11.056 -6.944 -19.054 1.00 93.19 289 GLU A CA 1
ATOM 2250 C C . GLU A 1 289 ? 11.575 -7.880 -17.960 1.00 93.19 289 GLU A C 1
ATOM 2252 O O . GLU A 1 289 ? 11.318 -9.081 -18.011 1.00 93.19 289 GLU A O 1
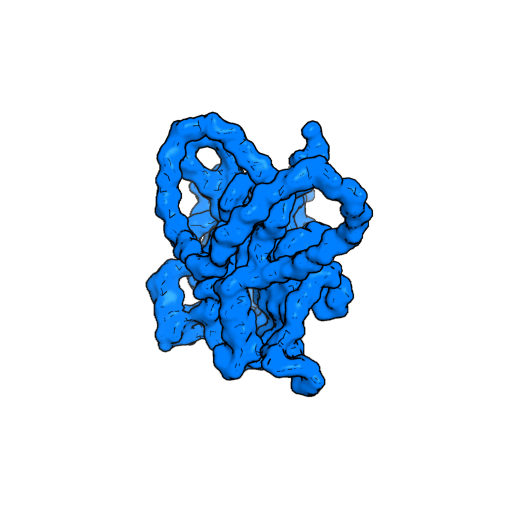ATOM 2257 N N . TRP A 1 290 ? 12.234 -7.346 -16.928 1.00 95.50 290 TRP A N 1
ATOM 2258 C CA . TRP A 1 290 ? 12.649 -8.152 -15.782 1.00 95.50 290 TRP A CA 1
ATOM 2259 C C . TRP A 1 290 ? 11.450 -8.708 -15.005 1.00 95.50 290 TRP A C 1
ATOM 2261 O O . TRP A 1 290 ? 11.392 -9.914 -14.773 1.00 95.50 290 TRP A O 1
ATOM 2271 N N . VAL A 1 291 ? 10.491 -7.863 -14.609 1.00 96.19 291 VAL A N 1
ATOM 2272 C CA . VAL A 1 291 ? 9.409 -8.271 -13.696 1.00 96.19 291 VAL A CA 1
ATOM 2273 C C . VAL A 1 291 ? 8.455 -9.277 -14.345 1.00 96.19 291 VAL A C 1
ATOM 2275 O O . VAL A 1 291 ? 7.947 -10.166 -13.661 1.00 96.19 291 VAL A O 1
ATOM 2278 N N . PHE A 1 292 ? 8.252 -9.188 -15.664 1.00 95.06 292 PHE A N 1
ATOM 2279 C CA . PHE A 1 292 ? 7.505 -10.185 -16.430 1.00 95.06 292 PHE A CA 1
ATOM 2280 C C . PHE A 1 292 ? 8.372 -11.352 -16.928 1.00 95.06 292 PHE A C 1
ATOM 2282 O O . PHE A 1 292 ? 7.821 -12.372 -17.344 1.00 95.06 292 PHE A O 1
ATOM 2289 N N . GLY A 1 293 ? 9.696 -11.230 -16.872 1.00 92.00 293 GLY A N 1
ATOM 2290 C CA . GLY A 1 293 ? 10.648 -12.234 -17.332 1.00 92.00 293 GLY A CA 1
ATOM 2291 C C . GLY A 1 293 ? 10.767 -13.469 -16.429 1.00 92.00 293 GLY A C 1
ATOM 2292 O O . GLY A 1 293 ? 10.133 -13.552 -15.375 1.00 92.00 293 GLY A O 1
ATOM 2293 N N . PRO A 1 294 ? 11.622 -14.435 -16.814 1.00 90.88 294 PRO A N 1
ATOM 2294 C CA . PRO A 1 294 ? 11.775 -15.726 -16.126 1.00 90.88 294 PRO A CA 1
ATOM 2295 C C . PRO A 1 294 ? 12.365 -15.623 -14.710 1.00 90.88 294 PRO A C 1
ATOM 2297 O O . PRO A 1 294 ? 12.271 -16.559 -13.924 1.00 90.88 294 PRO A O 1
ATOM 2300 N N . HIS A 1 295 ? 12.989 -14.493 -14.378 1.00 92.38 295 HIS A N 1
ATOM 2301 C CA . HIS A 1 295 ? 13.539 -14.211 -13.047 1.00 92.38 295 HIS A CA 1
ATOM 2302 C C . HIS A 1 295 ? 12.746 -13.124 -12.305 1.00 92.38 295 HIS A C 1
ATOM 2304 O O . HIS A 1 295 ? 13.236 -12.562 -11.324 1.00 92.38 295 HIS A O 1
ATOM 2310 N N . GLY A 1 296 ? 11.564 -12.777 -12.821 1.00 95.19 296 GLY A N 1
ATOM 2311 C CA . GLY A 1 296 ? 10.664 -11.782 -12.256 1.00 95.19 296 GLY A CA 1
ATOM 2312 C C . GLY A 1 296 ? 9.589 -12.397 -11.362 1.00 95.19 296 GLY A C 1
ATOM 2313 O O . GLY A 1 296 ? 9.744 -13.483 -10.804 1.00 95.19 296 GLY A O 1
ATOM 2314 N N . VAL A 1 297 ? 8.462 -11.697 -11.239 1.00 97.12 297 VAL A N 1
ATOM 2315 C CA . VAL A 1 297 ? 7.319 -12.118 -10.422 1.00 97.12 297 VAL A CA 1
ATOM 2316 C C . VAL A 1 297 ? 6.342 -12.905 -11.288 1.00 97.12 297 VAL A C 1
ATOM 2318 O O . VAL A 1 297 ? 5.491 -12.331 -11.963 1.00 97.12 297 VAL A O 1
ATOM 2321 N N . HIS A 1 298 ? 6.445 -14.233 -11.263 1.00 94.94 298 HIS A N 1
ATOM 2322 C CA . HIS A 1 298 ? 5.660 -15.140 -12.114 1.00 94.94 298 HIS A CA 1
ATOM 2323 C C . HIS A 1 298 ? 4.142 -14.946 -12.002 1.00 94.94 298 HIS A C 1
ATOM 2325 O O . HIS A 1 298 ? 3.426 -15.051 -12.995 1.00 94.94 298 HIS A O 1
ATOM 2331 N N . SER A 1 299 ? 3.654 -14.630 -10.801 1.00 96.25 299 SER A N 1
ATOM 2332 C CA . SER A 1 299 ? 2.233 -14.388 -10.532 1.00 96.25 299 SER A CA 1
ATOM 2333 C C . SER A 1 299 ? 1.722 -13.026 -10.999 1.00 96.25 299 SER A C 1
ATOM 2335 O O . SER A 1 299 ? 0.505 -12.845 -11.077 1.00 96.25 299 SER A O 1
ATOM 2337 N N . LEU A 1 300 ? 2.613 -12.091 -11.351 1.00 96.44 300 LEU A N 1
ATOM 2338 C CA . LEU A 1 300 ? 2.237 -10.730 -11.719 1.00 96.44 300 LEU A CA 1
ATOM 2339 C C . LEU A 1 300 ? 1.475 -10.722 -13.040 1.00 96.44 300 LEU A C 1
ATOM 2341 O O . LEU A 1 300 ? 1.993 -11.161 -14.061 1.00 96.44 300 LEU A O 1
ATOM 2345 N N . GLN A 1 301 ? 0.262 -10.189 -13.032 1.00 93.00 301 GLN A N 1
ATOM 2346 C CA . GLN A 1 301 ? -0.613 -10.084 -14.200 1.00 93.00 301 GLN A CA 1
ATOM 2347 C C . GLN A 1 301 ? -0.615 -8.666 -14.766 1.00 93.00 301 GLN A C 1
ATOM 2349 O O . GLN A 1 301 ? -0.694 -8.495 -15.981 1.00 93.00 301 GLN A O 1
ATOM 2354 N N . LEU A 1 302 ? -0.507 -7.664 -13.889 1.00 93.12 302 LEU A N 1
ATOM 2355 C CA . LEU A 1 302 ? -0.664 -6.258 -14.236 1.00 93.12 302 LEU A CA 1
ATOM 2356 C C . LEU A 1 302 ? 0.449 -5.407 -13.615 1.00 93.12 302 LEU A C 1
ATOM 2358 O O . LEU A 1 302 ? 0.650 -5.421 -12.399 1.00 93.12 302 LEU A O 1
ATOM 2362 N N . LEU A 1 303 ? 1.128 -4.625 -14.452 1.00 94.31 303 LEU A N 1
ATOM 2363 C CA . LEU A 1 303 ? 2.016 -3.544 -14.037 1.00 94.31 303 LEU A CA 1
ATOM 2364 C C . LEU A 1 303 ? 1.375 -2.216 -14.436 1.00 94.31 303 LEU A C 1
ATOM 2366 O O . LEU A 1 303 ? 1.181 -1.926 -15.615 1.00 94.31 303 LEU A O 1
ATOM 2370 N N . VAL A 1 304 ? 1.054 -1.409 -13.435 1.00 92.19 304 VAL A N 1
ATOM 2371 C CA . VAL A 1 304 ? 0.396 -0.115 -13.588 1.00 92.19 304 VAL A CA 1
ATOM 2372 C C . VAL A 1 304 ? 1.359 0.983 -13.162 1.00 92.19 304 VAL A C 1
ATOM 2374 O O . VAL A 1 304 ? 2.001 0.859 -12.127 1.00 92.19 304 VAL A O 1
ATOM 2377 N N . CYS A 1 305 ? 1.456 2.075 -13.916 1.00 90.44 305 CYS A N 1
ATOM 2378 C CA . CYS A 1 305 ? 2.260 3.238 -13.544 1.00 90.44 305 CYS A CA 1
ATOM 2379 C C . CYS A 1 305 ? 1.469 4.539 -13.691 1.00 90.44 305 CYS A C 1
ATOM 2381 O O . CYS A 1 305 ? 0.735 4.708 -14.665 1.00 90.44 305 CYS A O 1
ATOM 2383 N N . GLY A 1 306 ? 1.645 5.461 -12.740 1.00 86.38 306 GLY A N 1
ATOM 2384 C CA . GLY A 1 306 ? 1.060 6.806 -12.756 1.00 86.38 306 GLY A CA 1
ATOM 2385 C C . GLY A 1 306 ? 0.053 7.070 -11.633 1.00 86.38 306 GLY A C 1
ATOM 2386 O O . GLY A 1 306 ? -0.095 6.274 -10.699 1.00 86.38 306 GLY A O 1
ATOM 2387 N N . ASN A 1 307 ? -0.641 8.208 -11.721 1.00 83.31 307 ASN A N 1
ATOM 2388 C CA . ASN A 1 307 ? -1.664 8.619 -10.759 1.00 83.31 307 ASN A CA 1
ATOM 2389 C C . ASN A 1 307 ? -3.060 8.169 -11.212 1.00 83.31 307 ASN A C 1
ATOM 2391 O O . ASN A 1 307 ? -3.540 8.649 -12.234 1.00 83.31 307 ASN A O 1
ATOM 2395 N N . TYR A 1 308 ? -3.728 7.323 -10.425 1.00 82.88 308 TYR A N 1
ATOM 2396 C CA . TYR A 1 308 ? -5.096 6.840 -10.679 1.00 82.88 308 TYR A CA 1
ATOM 2397 C C . TYR A 1 308 ? -6.130 7.400 -9.692 1.00 82.88 308 TYR A C 1
ATOM 2399 O O . TYR A 1 308 ? -7.294 7.014 -9.716 1.00 82.88 308 TYR A O 1
ATOM 2407 N N . THR A 1 309 ? -5.728 8.340 -8.833 1.00 76.88 309 THR A N 1
ATOM 2408 C CA . THR A 1 309 ? -6.650 9.020 -7.905 1.00 76.88 309 THR A CA 1
ATOM 2409 C C . THR A 1 309 ? -7.580 10.012 -8.614 1.00 76.88 309 THR A C 1
ATOM 2411 O O . THR A 1 309 ? -8.608 10.399 -8.059 1.00 76.88 309 THR A O 1
ATOM 2414 N N . ASN A 1 310 ? -7.237 10.405 -9.846 1.00 66.25 310 ASN A N 1
ATOM 2415 C CA . ASN A 1 310 ? -7.985 11.333 -10.687 1.00 66.25 310 ASN A CA 1
ATOM 2416 C C . ASN A 1 310 ? -8.158 10.742 -12.097 1.00 66.25 310 ASN A C 1
ATOM 2418 O O . ASN A 1 310 ? -7.307 9.988 -12.564 1.00 66.25 310 ASN A O 1
ATOM 2422 N N . ASN A 1 311 ? -9.212 11.147 -12.811 1.00 58.62 311 ASN A N 1
ATOM 2423 C CA . ASN A 1 311 ? -9.494 10.717 -14.193 1.00 58.62 311 ASN A CA 1
ATOM 2424 C C . ASN A 1 311 ? -8.529 11.308 -15.245 1.00 58.62 311 ASN A C 1
ATOM 2426 O O . ASN A 1 311 ? -8.873 11.376 -16.424 1.00 58.62 311 ASN A O 1
ATOM 2430 N N . ASP A 1 312 ? -7.344 11.772 -14.844 1.00 60.84 312 ASP A N 1
ATOM 2431 C CA . ASP A 1 312 ? -6.360 12.271 -15.799 1.00 60.84 312 ASP A CA 1
ATOM 2432 C C . ASP A 1 312 ? -5.516 11.103 -16.317 1.00 60.84 312 ASP A C 1
ATOM 2434 O O . ASP A 1 312 ? -4.650 10.578 -15.619 1.00 60.84 312 ASP A O 1
ATOM 2438 N N . SER A 1 313 ? -5.798 10.696 -17.554 1.00 62.34 313 SER A N 1
ATOM 2439 C CA . SER A 1 313 ? -5.106 9.603 -18.234 1.00 62.34 313 SER A CA 1
ATOM 2440 C C . SER A 1 313 ? -3.723 9.991 -18.764 1.00 62.34 313 SER A C 1
ATOM 2442 O O . SER A 1 313 ? -3.022 9.142 -19.317 1.00 62.34 313 SER A O 1
ATOM 2444 N N . LEU A 1 314 ? -3.310 11.259 -18.653 1.00 62.59 314 LEU A N 1
ATOM 2445 C CA . LEU A 1 314 ? -1.993 11.685 -19.110 1.00 62.59 314 LEU A CA 1
ATOM 2446 C C . LEU A 1 314 ? -0.923 11.000 -18.253 1.00 62.59 314 LEU A C 1
ATOM 2448 O O . LEU A 1 314 ? -0.842 11.209 -17.044 1.00 62.59 314 LEU A O 1
ATOM 2452 N N . TYR A 1 315 ? -0.079 10.206 -18.914 1.00 72.88 315 TYR A N 1
ATOM 2453 C CA . TYR A 1 315 ? 1.039 9.459 -18.324 1.00 72.88 315 TYR A CA 1
ATOM 2454 C C . TYR A 1 315 ? 0.668 8.230 -17.487 1.00 72.88 315 TYR A C 1
ATOM 2456 O O . TYR A 1 315 ? 1.522 7.683 -16.788 1.00 72.88 315 TYR A O 1
ATOM 2464 N N . GLN A 1 316 ? -0.573 7.758 -17.598 1.00 82.12 316 GLN A N 1
ATOM 2465 C CA . GLN A 1 316 ? -0.950 6.438 -17.109 1.00 82.12 316 GLN A CA 1
ATOM 2466 C C . GLN A 1 316 ? -0.447 5.363 -18.080 1.00 82.12 316 GLN A C 1
ATOM 2468 O O . GLN A 1 316 ? -0.680 5.438 -19.286 1.00 82.12 316 GLN A O 1
ATOM 2473 N N . VAL A 1 317 ? 0.260 4.366 -17.551 1.00 85.94 317 VAL A N 1
ATOM 2474 C CA . VAL A 1 317 ? 0.722 3.198 -18.312 1.00 85.94 317 VAL A CA 1
ATOM 2475 C C . VAL A 1 317 ? 0.187 1.938 -17.662 1.00 85.94 317 VAL A C 1
ATOM 2477 O O . VAL A 1 317 ? 0.199 1.810 -16.437 1.00 85.94 317 VAL A O 1
ATOM 2480 N N . VAL A 1 318 ? -0.262 1.010 -18.499 1.00 87.44 318 VAL A N 1
ATOM 2481 C CA . VAL A 1 318 ? -0.730 -0.311 -18.097 1.00 87.44 318 VAL A CA 1
ATOM 2482 C C . VAL A 1 318 ? -0.063 -1.337 -19.001 1.00 87.44 318 VAL A C 1
ATOM 2484 O O . VAL A 1 318 ? -0.182 -1.254 -20.225 1.00 87.44 318 VAL A O 1
ATOM 2487 N N . LEU A 1 319 ? 0.646 -2.281 -18.388 1.00 88.69 319 LEU A N 1
ATOM 2488 C CA . LEU A 1 319 ? 1.220 -3.451 -19.042 1.00 88.69 319 LEU A CA 1
ATOM 2489 C C . LEU A 1 319 ? 0.558 -4.706 -18.474 1.00 88.69 319 LEU A C 1
ATOM 2491 O O . LEU A 1 319 ? 0.531 -4.910 -17.259 1.00 88.69 319 LEU A O 1
ATOM 2495 N N . GLU A 1 320 ? 0.044 -5.545 -19.365 1.00 89.38 320 GLU A N 1
ATOM 2496 C CA . GLU A 1 320 ? -0.540 -6.845 -19.033 1.00 89.38 320 GLU A CA 1
ATOM 2497 C C . GLU A 1 320 ? 0.432 -7.953 -19.447 1.00 89.38 320 GLU A C 1
ATOM 2499 O O . GLU A 1 320 ? 1.002 -7.907 -20.542 1.00 89.38 320 GLU A O 1
ATOM 2504 N N . ARG A 1 321 ? 0.620 -8.959 -18.584 1.00 88.00 321 ARG A N 1
ATOM 2505 C CA . ARG A 1 321 ? 1.429 -10.142 -18.913 1.00 88.00 321 ARG A CA 1
ATOM 2506 C C . ARG A 1 321 ? 0.884 -10.807 -20.181 1.00 88.00 321 ARG A C 1
ATOM 2508 O O . ARG A 1 321 ? -0.320 -11.029 -20.292 1.00 88.00 321 ARG A O 1
ATOM 2515 N N . SER A 1 322 ? 1.772 -11.173 -21.106 1.00 83.00 322 SER A N 1
ATOM 2516 C CA . SER A 1 322 ? 1.371 -11.934 -22.290 1.00 83.00 322 SER A CA 1
ATOM 2517 C C . SER A 1 322 ? 1.017 -13.370 -21.897 1.00 83.00 322 SER A C 1
ATOM 2519 O O . SER A 1 322 ? 1.742 -14.022 -21.143 1.00 83.00 322 SER A O 1
ATOM 2521 N N . THR A 1 323 ? -0.106 -13.873 -22.399 1.00 73.38 323 THR A N 1
ATOM 2522 C CA . THR A 1 323 ? -0.479 -15.286 -22.274 1.00 73.38 323 THR A CA 1
ATOM 2523 C C . THR A 1 323 ? -0.023 -16.032 -23.523 1.00 73.38 323 THR A C 1
ATOM 2525 O O . THR A 1 323 ? -0.141 -15.502 -24.627 1.00 73.38 323 THR A O 1
ATOM 2528 N N . ALA A 1 324 ? 0.504 -17.249 -23.360 1.00 53.50 324 ALA A N 1
ATOM 2529 C CA . ALA A 1 324 ? 1.079 -18.035 -24.452 1.00 53.50 324 ALA A CA 1
ATOM 2530 C C . ALA A 1 324 ? 0.110 -18.133 -25.648 1.00 53.50 324 ALA A C 1
ATOM 2532 O O . ALA A 1 324 ? -0.977 -18.693 -25.520 1.00 53.50 324 ALA A O 1
ATOM 2533 N N . GLY A 1 325 ? 0.506 -17.560 -26.791 1.00 53.34 325 GLY A N 1
ATOM 2534 C CA . GLY A 1 325 ? -0.298 -17.502 -28.020 1.00 53.34 325 GLY A CA 1
ATOM 2535 C C . GLY A 1 325 ? -0.278 -16.147 -28.739 1.00 53.34 325 GLY A C 1
ATOM 2536 O O . GLY A 1 325 ? -0.587 -16.095 -29.926 1.00 53.34 325 GLY A O 1
ATOM 2537 N N . GLU A 1 326 ? 0.131 -15.064 -28.070 1.00 47.44 326 GLU A N 1
ATOM 2538 C CA . GLU A 1 326 ? 0.106 -13.704 -28.628 1.00 47.44 326 GLU A CA 1
ATOM 2539 C C . GLU A 1 326 ? 1.497 -13.042 -28.610 1.00 47.44 326 GLU A C 1
ATOM 2541 O O . GLU A 1 326 ? 1.863 -12.319 -27.686 1.00 47.44 326 GLU A O 1
ATOM 2546 N N . GLY A 1 327 ? 2.276 -13.278 -29.670 1.00 51.50 327 GLY A N 1
ATOM 2547 C CA . GLY A 1 327 ? 3.528 -12.563 -29.946 1.00 51.50 327 GLY A CA 1
ATOM 2548 C C . GLY A 1 327 ? 4.737 -12.959 -29.084 1.00 51.50 327 GLY A C 1
ATOM 2549 O O . GLY A 1 327 ? 4.621 -13.550 -28.017 1.00 51.50 327 GLY A O 1
ATOM 2550 N N . ASN A 1 328 ? 5.936 -12.607 -29.557 1.00 51.50 328 ASN A N 1
ATOM 2551 C CA . ASN A 1 328 ? 7.220 -12.924 -28.909 1.00 51.50 328 ASN A CA 1
ATOM 2552 C C . ASN A 1 328 ? 7.533 -12.055 -27.663 1.00 51.50 328 ASN A C 1
ATOM 2554 O O . ASN A 1 328 ? 8.670 -12.047 -27.197 1.00 51.50 328 ASN A O 1
ATOM 2558 N N . GLY A 1 329 ? 6.571 -11.282 -27.148 1.00 60.12 329 GLY A N 1
ATOM 2559 C CA . GLY A 1 329 ? 6.771 -10.340 -26.040 1.00 60.12 329 GLY A CA 1
ATOM 2560 C C . GLY A 1 329 ? 6.342 -10.904 -24.682 1.00 60.12 329 GLY A C 1
ATOM 2561 O O . GLY A 1 329 ? 5.346 -11.614 -24.586 1.00 60.12 329 GLY A O 1
ATOM 2562 N N . LEU A 1 330 ? 7.064 -10.547 -23.612 1.00 70.81 330 LEU A N 1
ATOM 2563 C CA . LEU A 1 330 ? 6.737 -10.933 -22.225 1.00 70.81 330 LEU A CA 1
ATOM 2564 C C . LEU A 1 330 ? 5.451 -10.265 -21.697 1.00 70.81 330 LEU A C 1
ATOM 2566 O O . LEU A 1 330 ? 4.808 -10.760 -20.769 1.00 70.81 330 LEU A O 1
ATOM 2570 N N . PHE A 1 331 ? 5.065 -9.143 -22.297 1.00 71.88 331 PHE A N 1
ATOM 2571 C CA . PHE A 1 331 ? 3.878 -8.364 -21.974 1.00 71.88 331 PHE A CA 1
ATOM 2572 C C . PHE A 1 331 ? 3.288 -7.772 -23.252 1.00 71.88 331 PHE A C 1
ATOM 2574 O O . PHE A 1 331 ? 3.994 -7.585 -24.247 1.00 71.88 331 PHE A O 1
ATOM 2581 N N . ARG A 1 332 ? 1.988 -7.480 -23.225 1.00 68.75 332 ARG A N 1
ATOM 2582 C CA . ARG A 1 332 ? 1.331 -6.734 -24.300 1.00 68.75 332 ARG A CA 1
ATOM 2583 C C . ARG A 1 332 ? 1.832 -5.289 -24.271 1.00 68.75 332 ARG A C 1
ATOM 2585 O O . ARG A 1 332 ? 1.920 -4.697 -23.193 1.00 68.75 332 ARG A O 1
ATOM 2592 N N . ASP A 1 333 ? 2.176 -4.749 -25.446 1.00 61.88 333 ASP A N 1
ATOM 2593 C CA . ASP A 1 333 ? 2.597 -3.352 -25.613 1.00 61.88 333 ASP A CA 1
ATOM 2594 C C . ASP A 1 333 ? 1.648 -2.405 -24.863 1.00 61.88 333 ASP A C 1
ATOM 2596 O O . ASP A 1 333 ? 0.448 -2.688 -24.779 1.00 61.88 333 ASP A O 1
ATOM 2600 N N . PRO A 1 334 ? 2.159 -1.283 -24.322 1.00 58.62 334 PRO A N 1
ATOM 2601 C CA . PRO A 1 334 ? 1.390 -0.434 -23.432 1.00 58.62 334 PRO A CA 1
ATOM 2602 C C . PRO A 1 334 ? 0.061 -0.044 -24.071 1.00 58.62 334 PRO A C 1
ATOM 2604 O O . PRO A 1 334 ? 0.018 0.576 -25.140 1.00 58.62 334 PRO A O 1
ATOM 2607 N N . ILE A 1 335 ? -1.035 -0.390 -23.391 1.00 56.25 335 ILE A N 1
ATOM 2608 C CA . ILE A 1 335 ? -2.351 0.155 -23.707 1.00 56.25 335 ILE A CA 1
ATOM 2609 C C . ILE A 1 335 ? -2.310 1.597 -23.210 1.00 56.25 335 ILE A C 1
ATOM 2611 O O . ILE A 1 335 ? -2.674 1.916 -22.085 1.00 56.25 335 ILE A O 1
ATOM 2615 N N . ILE A 1 336 ? -1.778 2.478 -24.052 1.00 53.34 336 ILE A N 1
ATOM 2616 C CA . ILE A 1 336 ? -1.708 3.922 -23.792 1.00 53.34 336 ILE A CA 1
ATOM 2617 C C . ILE A 1 336 ? -3.100 4.560 -23.946 1.00 53.34 336 ILE A C 1
ATOM 2619 O O . ILE A 1 336 ? -3.323 5.724 -23.622 1.00 53.34 336 ILE A O 1
ATOM 2623 N N . LEU A 1 337 ? -4.072 3.799 -24.443 1.00 45.22 337 LEU A N 1
ATOM 2624 C CA . LEU A 1 337 ? -5.365 4.311 -24.848 1.00 45.22 337 LEU A CA 1
ATOM 2625 C C . LEU A 1 337 ? -6.447 3.798 -23.905 1.00 45.22 337 LEU A C 1
ATOM 2627 O O . LEU A 1 337 ? -6.978 2.706 -24.064 1.00 45.22 337 LEU A O 1
ATOM 2631 N N . PHE A 1 338 ? -6.778 4.692 -22.978 1.00 47.75 338 PHE A N 1
ATOM 2632 C CA . PHE A 1 338 ? -7.947 4.710 -22.110 1.00 47.75 338 PHE A CA 1
ATOM 2633 C C . PHE A 1 338 ? -7.942 3.683 -20.956 1.00 47.75 338 PHE A C 1
ATOM 2635 O O . PHE A 1 338 ? -7.765 2.488 -21.178 1.00 47.75 338 PHE A O 1
ATOM 2642 N N . PRO A 1 339 ? -8.216 4.120 -19.710 1.00 51.56 339 PRO A N 1
ATOM 2643 C CA . PRO A 1 339 ? -8.236 3.292 -18.491 1.00 51.56 339 PRO A CA 1
ATOM 2644 C C . PRO A 1 339 ? -9.394 2.266 -18.431 1.00 51.56 339 PRO A C 1
ATOM 2646 O O . PRO A 1 339 ? -9.841 1.884 -17.354 1.00 51.56 339 PRO A O 1
ATOM 2649 N N . GLN A 1 340 ? -9.904 1.820 -19.581 1.00 56.34 340 GLN A N 1
ATOM 2650 C CA . GLN A 1 340 ? -11.034 0.897 -19.719 1.00 56.34 340 GLN A CA 1
ATOM 2651 C C . GLN A 1 340 ? -10.592 -0.551 -19.989 1.00 56.34 340 GLN A C 1
ATOM 2653 O O . GLN A 1 340 ? -11.358 -1.352 -20.522 1.00 56.34 340 GLN A O 1
ATOM 2658 N N . SER A 1 341 ? -9.359 -0.920 -19.630 1.00 67.44 341 SER A N 1
ATOM 2659 C CA . SER A 1 341 ? -9.020 -2.340 -19.513 1.00 67.44 341 SER A CA 1
ATOM 2660 C C . SER A 1 341 ? -9.851 -2.928 -18.365 1.00 67.44 341 SER A C 1
ATOM 2662 O O . SER A 1 341 ? -9.881 -2.377 -17.262 1.00 67.44 341 SER A O 1
ATOM 2664 N N . LYS A 1 342 ? -10.528 -4.058 -18.612 1.00 74.00 342 LYS A N 1
ATOM 2665 C CA . LYS A 1 342 ? -11.281 -4.787 -17.573 1.00 74.00 342 LYS A CA 1
ATOM 2666 C C . LYS A 1 342 ? -10.399 -5.122 -16.365 1.00 74.00 342 LYS A C 1
ATOM 2668 O O . LYS A 1 342 ? -10.895 -5.181 -15.244 1.00 74.00 342 LYS A O 1
ATOM 2673 N N . ALA A 1 343 ? -9.097 -5.328 -16.591 1.00 74.31 343 ALA A N 1
A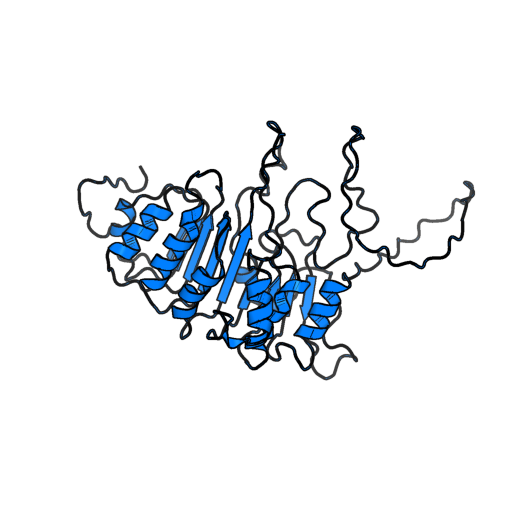TOM 2674 C CA . ALA A 1 343 ? -8.140 -5.561 -15.520 1.00 74.31 343 ALA A CA 1
ATOM 2675 C C . ALA A 1 343 ? -7.961 -4.303 -14.660 1.00 74.31 343 ALA A C 1
ATOM 2677 O O . ALA A 1 343 ? -8.066 -4.391 -13.445 1.00 74.31 343 ALA A O 1
ATOM 2678 N N . VAL A 1 344 ? -7.778 -3.123 -15.260 1.00 79.38 344 VAL A N 1
ATOM 2679 C CA . VAL A 1 344 ? -7.683 -1.851 -14.514 1.00 79.38 344 VAL A CA 1
ATOM 2680 C C . VAL A 1 344 ? -8.962 -1.569 -13.728 1.00 79.38 344 VAL A C 1
ATOM 2682 O O . VAL A 1 344 ? -8.898 -1.142 -12.577 1.00 79.38 344 VAL A O 1
ATOM 2685 N N . GLU A 1 345 ? -10.126 -1.838 -14.320 1.00 83.44 345 GLU A N 1
ATOM 2686 C CA . GLU A 1 345 ? -11.418 -1.650 -13.659 1.00 83.44 345 GLU A CA 1
ATOM 2687 C C . GLU A 1 345 ? -11.570 -2.532 -12.412 1.00 83.44 345 GLU A C 1
ATOM 2689 O O . GLU A 1 345 ? -12.007 -2.036 -11.375 1.00 83.44 345 GLU A O 1
ATOM 2694 N N . ALA A 1 346 ? -11.114 -3.789 -12.467 1.00 87.25 346 ALA A N 1
ATOM 2695 C CA . ALA A 1 346 ? -11.149 -4.708 -11.328 1.00 87.25 346 ALA A CA 1
ATOM 2696 C C . ALA A 1 346 ? -10.314 -4.238 -10.121 1.00 87.25 346 ALA A C 1
ATOM 2698 O O . ALA A 1 346 ? -10.591 -4.644 -8.995 1.00 87.25 346 ALA A O 1
ATOM 2699 N N . TYR A 1 347 ? -9.312 -3.380 -10.341 1.00 90.50 347 TYR A N 1
ATOM 2700 C CA . TYR A 1 347 ? -8.445 -2.836 -9.289 1.00 90.50 347 TYR A CA 1
ATOM 2701 C C . TYR A 1 347 ? -8.634 -1.328 -9.073 1.00 90.50 347 TYR A C 1
ATOM 2703 O O . TYR A 1 347 ? -7.825 -0.710 -8.380 1.00 90.50 347 TYR A O 1
ATOM 2711 N N . ARG A 1 348 ? -9.690 -0.717 -9.631 1.00 88.88 348 ARG A N 1
ATOM 2712 C CA . ARG A 1 348 ? -9.896 0.742 -9.602 1.00 88.88 348 ARG A CA 1
ATOM 2713 C C . ARG A 1 348 ? -9.853 1.319 -8.188 1.00 88.88 348 ARG A C 1
ATOM 2715 O O . ARG A 1 348 ? -9.173 2.320 -7.970 1.00 88.88 348 ARG A O 1
ATOM 2722 N N . ASP A 1 349 ? -10.531 0.676 -7.243 1.00 90.00 349 ASP A N 1
ATOM 2723 C CA . ASP A 1 349 ? -10.598 1.152 -5.859 1.00 90.00 349 ASP A CA 1
ATOM 2724 C C . ASP A 1 349 ? -9.214 1.157 -5.200 1.00 90.00 349 ASP A C 1
ATOM 2726 O O . ASP A 1 349 ? -8.859 2.124 -4.531 1.00 90.00 349 ASP A O 1
ATOM 2730 N N . LEU A 1 350 ? -8.396 0.131 -5.466 1.00 92.62 350 LEU A N 1
ATOM 2731 C CA . LEU A 1 350 ? -7.030 -0.002 -4.948 1.00 92.62 350 LEU A CA 1
ATOM 2732 C C . LEU A 1 350 ? -6.048 0.965 -5.622 1.00 92.62 350 LEU A C 1
ATOM 2734 O O . LEU A 1 350 ? -5.168 1.523 -4.970 1.00 92.62 350 LEU A O 1
ATOM 2738 N N . LEU A 1 351 ? -6.210 1.211 -6.922 1.00 91.06 351 LEU A N 1
ATOM 2739 C CA . LEU A 1 351 ? -5.414 2.193 -7.660 1.00 91.06 351 LEU A CA 1
ATOM 2740 C C . LEU A 1 351 ? -5.708 3.631 -7.186 1.00 91.06 351 LEU A C 1
ATOM 2742 O O . LEU A 1 351 ? -4.804 4.475 -7.158 1.00 91.06 351 LEU A O 1
ATOM 2746 N N . GLY A 1 352 ? -6.952 3.896 -6.776 1.00 88.12 352 GLY A N 1
ATOM 2747 C CA . GLY A 1 352 ? -7.452 5.203 -6.346 1.00 88.12 352 GLY A CA 1
ATOM 2748 C C . GLY A 1 352 ? -7.300 5.539 -4.856 1.00 88.12 352 GLY A C 1
ATOM 2749 O O . GLY A 1 352 ? -7.644 6.659 -4.474 1.00 88.12 352 GLY A O 1
ATOM 2750 N N . VAL A 1 353 ? -6.791 4.628 -4.014 1.00 89.50 353 VAL A N 1
ATOM 2751 C CA . VAL A 1 353 ? -6.540 4.907 -2.581 1.00 89.50 353 VAL A CA 1
ATOM 2752 C C . VAL A 1 353 ? -5.500 6.005 -2.391 1.00 89.50 353 VAL A C 1
ATOM 2754 O O . VAL A 1 353 ? -4.781 6.363 -3.328 1.00 89.50 353 VAL A O 1
ATOM 2757 N N . CYS A 1 354 ? -5.376 6.519 -1.167 1.00 85.00 354 CYS A N 1
ATOM 2758 C CA . CYS A 1 354 ? -4.449 7.600 -0.846 1.00 85.00 354 CYS A CA 1
ATOM 2759 C C . CYS A 1 354 ? -4.701 8.866 -1.676 1.00 85.00 354 CYS A C 1
ATOM 2761 O O . CYS A 1 354 ? -3.773 9.536 -2.135 1.00 85.00 354 CYS A O 1
ATOM 2763 N N . ARG A 1 355 ? -5.982 9.165 -1.914 1.00 77.31 355 ARG A N 1
ATOM 2764 C CA . ARG A 1 355 ? -6.413 10.360 -2.635 1.00 77.31 355 ARG A CA 1
ATOM 2765 C C . ARG A 1 355 ? -6.233 11.590 -1.750 1.00 77.31 355 ARG A C 1
ATOM 2767 O O . ARG A 1 355 ? -6.739 11.620 -0.633 1.00 77.31 355 ARG A O 1
ATOM 2774 N N . VAL A 1 356 ? -5.562 12.605 -2.287 1.00 60.81 356 VAL A N 1
ATOM 2775 C CA . VAL A 1 356 ? -5.416 13.921 -1.651 1.00 60.81 356 VAL A CA 1
ATOM 2776 C C . VAL A 1 356 ? -6.429 14.877 -2.284 1.00 60.81 356 VAL A C 1
ATOM 2778 O O . VAL A 1 356 ? -6.397 15.116 -3.496 1.00 60.81 356 VAL A O 1
ATOM 2781 N N . GLU A 1 357 ? -7.353 15.414 -1.491 1.00 49.44 357 GLU A N 1
ATOM 2782 C CA . GLU A 1 357 ? -8.368 16.354 -1.965 1.00 49.44 357 GLU A CA 1
ATOM 2783 C C . GLU A 1 357 ? -7.758 17.758 -2.068 1.00 49.44 357 GLU A C 1
ATOM 2785 O O . GLU A 1 357 ? -7.411 18.392 -1.078 1.00 49.44 357 GLU A O 1
ATOM 2790 N N . GLY A 1 358 ? -7.594 18.285 -3.284 1.00 50.16 358 GLY A N 1
ATOM 2791 C CA . GLY A 1 358 ? -7.042 19.635 -3.476 1.00 50.16 358 GLY A CA 1
ATOM 2792 C C . GLY A 1 358 ? -6.073 19.795 -4.640 1.00 50.16 358 GLY A C 1
ATOM 2793 O O . GLY A 1 358 ? -5.774 20.930 -5.003 1.00 50.16 358 GLY A O 1
ATOM 2794 N N . GLU A 1 359 ? -5.675 18.712 -5.319 1.00 46.94 359 GLU A N 1
ATOM 2795 C CA . GLU A 1 359 ? -4.989 18.823 -6.619 1.00 46.94 359 GLU A CA 1
ATOM 2796 C C . GLU A 1 359 ? -5.834 19.589 -7.663 1.00 46.94 359 GLU A C 1
ATOM 2798 O O . GLU A 1 359 ? -5.288 20.062 -8.652 1.00 46.94 359 GLU A O 1
ATOM 2803 N N . LEU A 1 360 ? -7.142 19.785 -7.441 1.00 38.34 360 LEU A N 1
ATOM 2804 C CA . LEU A 1 360 ? -8.057 20.531 -8.318 1.00 38.34 360 LEU A CA 1
ATOM 2805 C C . LEU A 1 360 ? -8.267 22.008 -7.935 1.00 38.34 360 LEU A C 1
ATOM 2807 O O . LEU A 1 360 ? -8.625 22.798 -8.806 1.00 38.34 360 LEU A O 1
ATOM 2811 N N . ALA A 1 361 ? -8.004 22.420 -6.690 1.00 34.91 361 ALA A N 1
ATOM 2812 C CA . ALA A 1 361 ? -8.413 23.744 -6.192 1.00 34.91 361 ALA A CA 1
ATOM 2813 C C . ALA A 1 361 ? -7.667 24.934 -6.838 1.00 34.91 361 ALA A C 1
ATOM 2815 O O . ALA A 1 361 ? -8.061 26.079 -6.660 1.00 34.91 361 ALA A O 1
ATOM 2816 N N . GLY A 1 362 ? -6.617 24.674 -7.624 1.00 35.09 362 GLY A N 1
ATOM 2817 C CA . GLY A 1 362 ? -5.898 25.700 -8.388 1.00 35.09 362 GLY A CA 1
ATOM 2818 C C . GLY A 1 362 ? -6.378 25.932 -9.829 1.00 35.09 362 GLY A C 1
ATOM 2819 O O . GLY A 1 362 ? -5.688 26.637 -10.549 1.00 35.09 362 GLY A O 1
ATOM 2820 N N . TYR A 1 363 ? -7.475 25.310 -10.293 1.00 32.38 363 TYR A N 1
ATOM 2821 C CA . TYR A 1 363 ? -8.002 25.526 -11.663 1.00 32.38 363 TYR A CA 1
ATOM 2822 C C . TYR A 1 363 ? -9.170 26.519 -11.752 1.00 32.38 363 TYR A C 1
ATOM 2824 O O . TYR A 1 363 ? -9.708 26.738 -12.833 1.00 32.38 363 TYR A O 1
ATOM 2832 N N . GLN A 1 364 ? -9.555 27.136 -10.636 1.00 29.00 364 GLN A N 1
ATOM 2833 C CA . GLN A 1 364 ? -10.504 28.244 -10.627 1.00 29.00 364 GLN A CA 1
ATOM 2834 C C . GLN A 1 364 ? -9.972 29.363 -9.736 1.00 29.00 364 GLN A C 1
ATOM 2836 O O . GLN A 1 364 ? -10.285 29.419 -8.549 1.00 29.00 364 GLN A O 1
ATOM 2841 N N . ARG A 1 365 ? -9.146 30.232 -10.317 1.00 28.47 365 ARG A N 1
ATO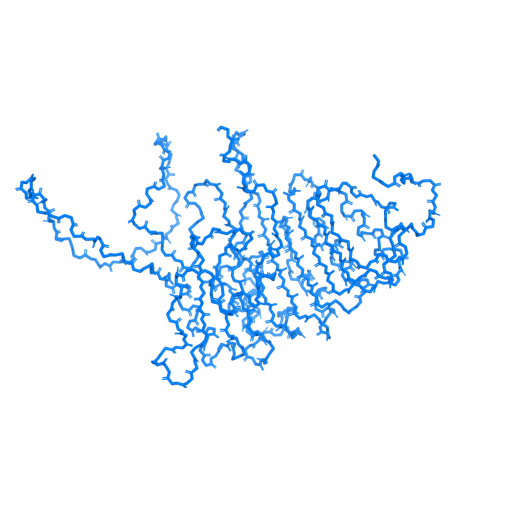M 2842 C CA . ARG A 1 365 ? -9.101 31.665 -10.016 1.00 28.47 365 ARG A CA 1
ATOM 2843 C C . ARG A 1 365 ? -8.426 32.405 -11.153 1.00 28.47 365 ARG A C 1
ATOM 2845 O O . ARG A 1 365 ? -7.338 31.947 -11.564 1.00 28.47 365 ARG A O 1
#